Protein AF-A0A9J6Z9K2-F1 (afdb_monomer_lite)

Organism: NCBI:txid2994561

Radius of gyration: 28.53 Å; chains: 1; bounding box: 44×81×82 Å

Secondary structure (DSSP, 8-state):
-------------------------------------------------------------------------------GGGT-EEEEE----TTT-SEEEEEEEE--TTEEEEEEEEEESS-EEEEEHHHHHHHHHHT-SEEEEEGGGTEEEEE--GGGTT-EEEEEEEEEETT--EEEEEEEEE--

Foldseek 3Di:
DDDDDDDDDDDDDDDDDDDDDDDDDDDDDDDDDDDDDDDDDDDDDDDDDDDDDDDDDDDDDDDDDDDDDDPPDPPPPVPQQVQWDKDKAQPDDPPLAFKIWMDTPGHDPQKDWFKKWKDAPPDIDIDGPVRQPVCQVVVDAAWHAHPPNPTTIGHDDPVQAQTWTKIKIWIAGPVGDIHIDIDIDTGD

Sequence (188 aa):
MKIRYIVMTVAIVALLSGCGEQGGNKVNQSNNNVNAPAATEITGNEGATNEGTTPSTSEKPDATNYNQLEPTEPTTTESSSDQILIIIDQTEKPIEGNSFDFSVQKRPEGYMLSSMKWSSSSSEVVNTLQEAIEHGGNGEDGFYISGNGQFMGFFYDDSLKGEKGTVSFTFTNDAGKTLTWEKVITLN

pLDDT: mean 72.12, std 27.26, range [26.97, 98.69]

Structure (mmCIF, N/CA/C/O backbone):
data_AF-A0A9J6Z9K2-F1
#
_entry.id   AF-A0A9J6Z9K2-F1
#
loop_
_atom_site.group_PDB
_atom_site.id
_atom_site.type_symbol
_atom_site.label_atom_id
_atom_site.label_alt_id
_atom_site.label_comp_id
_atom_site.label_asym_id
_atom_site.label_entity_id
_atom_site.label_seq_id
_atom_site.pdbx_PDB_ins_code
_atom_site.Cartn_x
_atom_site.Cartn_y
_atom_site.Cartn_z
_atom_site.occupancy
_atom_site.B_iso_or_equiv
_atom_site.auth_seq_id
_atom_site.auth_comp_id
_atom_site.auth_asym_id
_atom_site.auth_atom_id
_atom_site.pdbx_PDB_model_num
ATOM 1 N N . MET A 1 1 ? 27.754 41.441 -23.223 1.00 44.91 1 MET A N 1
ATOM 2 C CA . MET A 1 1 ? 28.287 40.555 -22.164 1.00 44.91 1 MET A CA 1
ATOM 3 C C . MET A 1 1 ? 28.510 41.392 -20.909 1.00 44.91 1 MET A C 1
ATOM 5 O O . MET A 1 1 ? 29.344 42.285 -20.938 1.00 44.91 1 MET A O 1
ATOM 9 N N . LYS A 1 2 ? 27.701 41.210 -19.859 1.00 40.22 2 LYS A N 1
ATOM 10 C CA . LYS A 1 2 ? 27.854 41.900 -18.565 1.00 40.22 2 LYS A CA 1
ATOM 11 C C . LYS A 1 2 ? 27.657 40.860 -17.465 1.00 40.22 2 LYS A C 1
ATOM 13 O O . LYS A 1 2 ? 26.532 40.463 -17.192 1.00 40.22 2 LYS A O 1
ATOM 18 N N . ILE A 1 3 ? 28.767 40.386 -16.910 1.00 51.69 3 ILE A N 1
ATOM 19 C CA . ILE A 1 3 ? 28.802 39.437 -15.796 1.00 51.69 3 ILE A CA 1
ATOM 20 C C . ILE A 1 3 ? 28.562 40.239 -14.514 1.00 51.69 3 ILE A C 1
ATOM 22 O O . ILE A 1 3 ? 29.302 41.177 -14.220 1.00 51.69 3 ILE A O 1
ATOM 26 N N . ARG A 1 4 ? 27.492 39.909 -13.789 1.00 60.12 4 ARG A N 1
ATOM 27 C CA . ARG A 1 4 ? 27.188 40.458 -12.464 1.00 60.12 4 ARG A CA 1
ATOM 28 C C . ARG A 1 4 ? 27.635 39.439 -11.420 1.00 60.12 4 ARG A C 1
ATOM 30 O O . ARG A 1 4 ? 27.057 38.362 -11.342 1.00 60.12 4 ARG A O 1
ATOM 37 N N . TYR A 1 5 ? 28.660 39.782 -10.647 1.00 55.50 5 TYR A N 1
ATOM 38 C CA . TYR A 1 5 ? 29.068 39.030 -9.463 1.00 55.50 5 TYR A CA 1
ATOM 39 C C . TYR A 1 5 ? 28.120 39.376 -8.309 1.00 55.50 5 TYR A C 1
ATOM 41 O O . TYR A 1 5 ? 28.019 40.541 -7.927 1.00 55.50 5 TYR A O 1
ATOM 49 N N . ILE A 1 6 ? 27.421 38.376 -7.770 1.00 62.88 6 ILE A N 1
ATOM 50 C CA . ILE A 1 6 ? 26.708 38.480 -6.494 1.00 62.88 6 ILE A CA 1
ATOM 51 C C . ILE A 1 6 ? 27.628 37.868 -5.438 1.00 62.88 6 ILE A C 1
ATOM 53 O O . ILE A 1 6 ? 27.893 36.669 -5.448 1.00 62.88 6 ILE A O 1
ATOM 57 N N . VAL A 1 7 ? 28.155 38.722 -4.562 1.00 58.28 7 VAL A N 1
ATOM 58 C CA . VAL A 1 7 ? 28.908 38.328 -3.369 1.00 58.28 7 VAL A CA 1
ATOM 59 C C . VAL A 1 7 ? 27.891 37.862 -2.331 1.00 58.28 7 VAL A C 1
ATOM 61 O O . VAL A 1 7 ? 27.123 38.668 -1.812 1.00 58.28 7 VAL A O 1
ATOM 64 N N . MET A 1 8 ? 27.853 36.558 -2.065 1.00 59.44 8 MET A N 1
ATOM 65 C CA . MET A 1 8 ? 26.998 35.959 -1.043 1.00 59.44 8 MET A CA 1
ATOM 66 C C . MET A 1 8 ? 27.821 35.774 0.235 1.00 59.44 8 MET A C 1
ATOM 68 O O . MET A 1 8 ? 28.579 34.820 0.376 1.00 59.44 8 MET A O 1
ATOM 72 N N . THR A 1 9 ? 27.708 36.718 1.165 1.00 65.00 9 THR A N 1
ATOM 73 C CA . THR A 1 9 ? 28.137 36.528 2.555 1.00 65.00 9 THR A CA 1
ATOM 74 C C . THR A 1 9 ? 27.051 35.777 3.310 1.00 65.00 9 THR A C 1
ATOM 76 O O . THR A 1 9 ? 25.990 36.339 3.573 1.00 65.00 9 THR A O 1
ATOM 79 N N . VAL A 1 10 ? 27.333 34.537 3.704 1.00 61.41 10 VAL A N 1
ATOM 80 C CA . VAL A 1 10 ? 26.619 33.852 4.786 1.00 61.41 10 VAL A CA 1
ATOM 81 C C . VAL A 1 10 ? 27.674 33.322 5.746 1.00 61.41 10 VAL A C 1
ATOM 83 O O . VAL A 1 10 ? 28.403 32.385 5.438 1.00 61.41 10 VAL A O 1
ATOM 86 N N . ALA A 1 11 ? 27.773 33.974 6.900 1.00 58.12 11 ALA A N 1
ATOM 87 C CA . ALA A 1 11 ? 28.496 33.481 8.058 1.00 58.12 11 ALA A CA 1
ATOM 88 C C . ALA A 1 11 ? 27.455 33.113 9.113 1.00 58.12 11 ALA A C 1
ATOM 90 O O . ALA A 1 11 ? 26.815 34.005 9.663 1.00 58.12 11 ALA A O 1
ATOM 91 N N . ILE A 1 12 ? 27.292 31.820 9.395 1.00 63.59 12 ILE A N 1
ATOM 92 C CA . ILE A 1 12 ? 26.709 31.354 10.655 1.00 63.59 12 ILE A CA 1
ATOM 93 C C . ILE A 1 12 ? 27.548 30.169 11.129 1.00 63.59 12 ILE A C 1
ATOM 95 O O . ILE A 1 12 ? 27.468 29.068 10.594 1.00 63.59 12 ILE A O 1
ATOM 99 N N . VAL A 1 13 ? 28.379 30.439 12.133 1.00 58.66 13 VAL A N 1
ATOM 100 C CA . VAL A 1 13 ? 29.000 29.439 13.000 1.00 58.66 13 VAL A CA 1
ATOM 101 C C . VAL A 1 13 ? 28.228 29.474 14.312 1.00 58.66 13 VAL A C 1
ATOM 103 O O . VAL A 1 13 ? 28.173 30.520 14.955 1.00 58.66 13 VAL A O 1
ATOM 106 N N . ALA A 1 14 ? 27.683 28.334 14.730 1.00 58.97 14 ALA A N 1
ATOM 107 C CA . ALA A 1 14 ? 27.371 28.070 16.128 1.00 58.97 14 ALA A CA 1
ATOM 108 C C . ALA A 1 14 ? 27.634 26.586 16.421 1.00 58.97 14 ALA A C 1
ATOM 110 O O . ALA A 1 14 ? 26.883 25.705 16.015 1.00 58.97 14 ALA A O 1
ATOM 111 N N . LEU A 1 15 ? 28.760 26.343 17.091 1.00 64.62 15 LEU A N 1
ATOM 112 C CA . LEU A 1 15 ? 29.125 25.092 17.748 1.00 64.62 15 LEU A CA 1
ATOM 113 C C . LEU A 1 15 ? 28.379 25.007 19.077 1.00 64.62 15 LEU A C 1
ATOM 115 O O . LEU A 1 15 ? 28.490 25.961 19.841 1.00 64.62 15 LEU A O 1
ATOM 119 N N . LEU A 1 16 ? 27.769 23.866 19.405 1.00 63.97 16 LEU A N 1
ATOM 120 C CA . LEU A 1 16 ? 27.705 23.376 20.786 1.00 63.97 16 LEU A 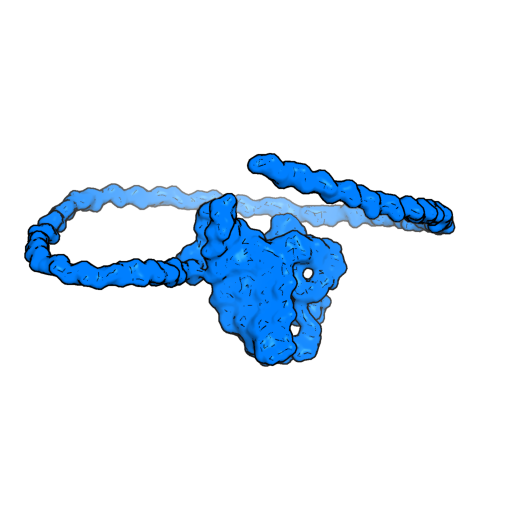CA 1
ATOM 121 C C . LEU A 1 16 ? 27.730 21.843 20.808 1.00 63.97 16 LEU A C 1
ATOM 123 O O . LEU A 1 16 ? 26.807 21.168 20.360 1.00 63.97 16 LEU A O 1
ATOM 127 N N . SER A 1 17 ? 28.829 21.327 21.349 1.00 60.75 17 SER A N 1
ATOM 128 C CA . SER A 1 17 ? 29.026 19.951 21.789 1.00 60.75 17 SER A CA 1
ATOM 129 C C . SER A 1 17 ? 28.187 19.657 23.034 1.00 60.75 17 SER A C 1
ATOM 131 O O . SER A 1 17 ? 28.102 20.496 23.930 1.00 60.75 17 SER A O 1
ATOM 133 N N . GLY A 1 18 ? 27.671 18.434 23.141 1.00 51.41 18 GLY A N 1
ATOM 134 C CA . GLY A 1 18 ? 27.134 17.877 24.380 1.00 51.41 18 GLY A CA 1
ATOM 135 C C . GLY A 1 18 ? 27.448 16.385 24.477 1.00 51.41 18 GLY A C 1
ATOM 136 O O . GLY A 1 18 ? 26.784 15.577 23.840 1.00 51.41 18 GLY A O 1
ATOM 137 N N . CYS A 1 19 ? 28.476 16.042 25.257 1.00 63.28 19 CYS A N 1
ATOM 138 C CA . CYS A 1 19 ? 28.732 14.701 25.790 1.00 63.28 19 CYS A CA 1
ATOM 139 C C . CYS A 1 19 ? 28.187 14.617 27.226 1.00 63.28 19 CYS A C 1
ATOM 141 O O . CYS A 1 19 ? 28.341 15.574 27.982 1.00 63.28 19 CYS A O 1
ATOM 143 N N . GLY A 1 20 ? 27.659 13.452 27.607 1.00 40.12 20 GLY A N 1
ATOM 144 C CA . GLY A 1 20 ? 27.280 13.052 28.975 1.00 40.12 20 GLY A CA 1
ATOM 145 C C . GLY A 1 20 ? 26.051 12.130 28.923 1.00 40.12 20 GLY A C 1
ATOM 146 O O . GLY A 1 20 ? 25.153 12.394 28.139 1.00 40.12 20 GLY A O 1
ATOM 147 N N . GLU A 1 21 ? 25.905 11.026 29.654 1.00 56.09 21 GLU A N 1
ATOM 148 C CA . GLU A 1 21 ? 26.664 10.450 30.761 1.00 56.09 21 GLU A CA 1
ATOM 149 C C . GLU A 1 21 ? 26.265 8.962 30.939 1.00 56.09 21 GLU A C 1
ATOM 151 O O . GLU A 1 21 ? 25.301 8.456 30.373 1.00 56.09 21 GLU A O 1
ATOM 156 N N . GLN A 1 22 ? 27.097 8.290 31.720 1.00 44.62 22 GLN A N 1
ATOM 157 C CA . GLN A 1 22 ? 27.227 6.902 32.147 1.00 44.62 22 GLN A CA 1
ATOM 158 C C . GLN A 1 22 ? 25.992 6.265 32.824 1.00 44.62 22 GLN A C 1
ATOM 160 O O . GLN A 1 22 ? 25.353 6.869 33.678 1.00 44.62 22 GLN A O 1
ATOM 165 N N . GLY A 1 23 ? 25.742 4.977 32.556 1.00 39.38 23 GLY A N 1
ATOM 166 C CA . GLY A 1 23 ? 24.797 4.165 33.331 1.00 3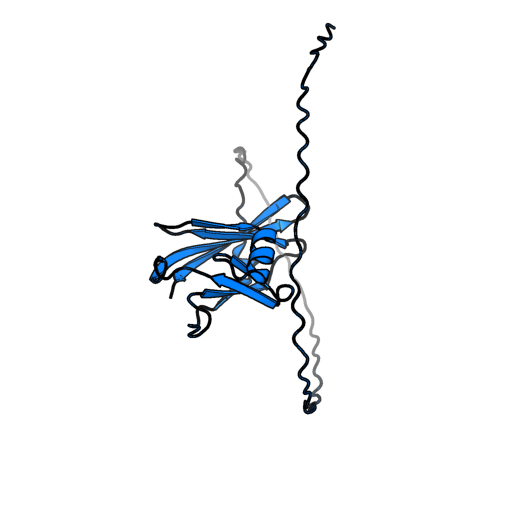9.38 23 GLY A CA 1
ATOM 167 C C . GLY A 1 23 ? 24.867 2.685 32.964 1.00 39.38 23 GLY A C 1
ATOM 168 O O . GLY A 1 23 ? 24.269 2.248 31.988 1.00 39.38 23 GLY A O 1
ATOM 169 N N . GLY A 1 24 ? 25.647 1.910 33.717 1.00 38.66 24 GLY A N 1
ATOM 170 C CA . GLY A 1 24 ? 25.758 0.468 33.521 1.00 38.66 24 GLY A CA 1
ATOM 171 C C . GLY A 1 24 ? 24.526 -0.290 34.013 1.00 38.66 24 GLY A C 1
ATOM 172 O O . GLY A 1 24 ? 23.923 0.078 35.015 1.00 38.66 24 GLY A O 1
ATOM 173 N N . ASN A 1 25 ? 24.230 -1.420 33.374 1.00 46.09 25 ASN A N 1
ATOM 174 C CA . ASN A 1 25 ? 23.773 -2.590 34.109 1.00 46.09 25 ASN A CA 1
ATOM 175 C C . ASN A 1 25 ? 24.122 -3.878 33.359 1.00 46.09 25 ASN A C 1
ATOM 177 O O . ASN A 1 25 ? 23.714 -4.101 32.223 1.00 46.09 25 ASN A O 1
ATOM 181 N N . LYS A 1 26 ? 24.904 -4.728 34.028 1.00 42.53 26 LYS A N 1
ATOM 182 C CA . LYS A 1 26 ? 25.075 -6.138 33.690 1.00 42.53 26 LYS A CA 1
ATOM 183 C C . LYS A 1 26 ? 23.941 -6.921 34.348 1.00 42.53 26 LYS A C 1
ATOM 185 O O . LYS A 1 26 ? 23.899 -6.937 35.571 1.00 42.53 26 LYS A O 1
ATOM 190 N N . VAL A 1 27 ? 23.136 -7.646 33.574 1.00 41.09 27 VAL A N 1
ATOM 191 C CA . VAL A 1 27 ? 22.425 -8.873 33.996 1.00 41.09 27 VAL A CA 1
ATOM 192 C C . VAL A 1 27 ? 22.281 -9.726 32.728 1.00 41.09 27 VAL A C 1
ATOM 194 O O . VAL A 1 27 ? 21.658 -9.293 31.772 1.00 41.09 27 VAL A O 1
ATOM 197 N N . ASN A 1 28 ? 23.154 -10.708 32.517 1.00 36.19 28 ASN A N 1
ATOM 198 C CA . ASN A 1 28 ? 23.093 -12.113 32.943 1.00 36.19 28 ASN A CA 1
ATOM 199 C C . ASN A 1 28 ? 22.394 -13.016 31.911 1.00 36.19 28 ASN A C 1
ATOM 201 O O . ASN A 1 28 ? 21.275 -12.772 31.478 1.00 36.19 28 ASN A O 1
ATOM 205 N N . GLN A 1 29 ? 23.141 -14.053 31.542 1.00 36.56 29 GLN A N 1
ATOM 206 C CA . GLN A 1 29 ? 22.796 -15.161 30.668 1.00 36.56 29 GLN A CA 1
ATOM 207 C C . GLN A 1 29 ? 21.553 -15.905 31.164 1.00 36.56 29 GLN A C 1
ATOM 209 O O . GLN A 1 29 ? 21.395 -16.121 32.365 1.00 36.56 29 GLN A O 1
ATOM 214 N N . SER A 1 30 ? 20.784 -16.462 30.231 1.00 36.41 30 SER A N 1
ATOM 215 C CA . SER A 1 30 ? 20.379 -17.858 30.379 1.00 36.41 30 SER A CA 1
ATOM 216 C C . SER A 1 30 ? 20.266 -18.537 29.018 1.00 36.41 30 SER A C 1
ATOM 218 O O . SER A 1 30 ? 19.683 -18.006 28.075 1.00 36.41 30 SER A O 1
ATOM 220 N N . ASN A 1 31 ? 20.901 -19.702 28.953 1.00 39.38 31 ASN A N 1
ATOM 221 C CA . ASN A 1 31 ? 20.958 -20.637 27.841 1.00 39.38 31 ASN A CA 1
ATOM 222 C C . ASN A 1 31 ? 19.663 -21.455 27.717 1.00 39.38 31 ASN A C 1
ATOM 224 O O . ASN A 1 31 ? 18.930 -21.591 28.696 1.00 39.38 31 ASN A O 1
ATOM 228 N N . ASN A 1 32 ? 19.495 -22.061 26.531 1.00 40.72 32 ASN A N 1
ATOM 229 C CA . ASN A 1 32 ? 18.967 -23.408 26.205 1.00 40.72 32 ASN A CA 1
ATOM 230 C C . ASN A 1 32 ? 18.163 -23.289 24.895 1.00 40.72 32 ASN A C 1
ATOM 232 O O . ASN A 1 32 ? 17.071 -22.741 24.890 1.00 40.72 32 ASN A O 1
ATOM 236 N N . ASN A 1 33 ? 18.714 -23.564 23.707 1.00 36.34 33 ASN A N 1
ATOM 237 C CA . ASN A 1 33 ? 19.021 -24.881 23.127 1.00 36.34 33 ASN A CA 1
ATOM 238 C C . ASN A 1 33 ? 17.942 -25.947 23.412 1.00 36.34 33 ASN A C 1
ATOM 240 O O . ASN A 1 33 ? 17.808 -26.369 24.559 1.00 36.34 33 ASN A O 1
ATOM 244 N N . VAL A 1 34 ? 17.232 -26.413 22.372 1.00 32.12 34 VAL A N 1
ATOM 245 C CA . VAL A 1 34 ? 17.341 -27.780 21.804 1.00 32.12 34 VAL A CA 1
ATOM 246 C C . VAL A 1 34 ? 16.151 -28.106 20.864 1.00 32.12 34 VAL A C 1
ATOM 248 O O . VAL A 1 34 ? 14.990 -27.993 21.237 1.00 32.12 34 VAL A O 1
ATOM 251 N N . ASN A 1 35 ? 16.527 -28.620 19.683 1.00 36.50 35 ASN A N 1
ATOM 252 C CA . ASN A 1 35 ? 15.865 -29.572 18.770 1.00 36.50 35 ASN A CA 1
ATOM 253 C C . ASN A 1 35 ? 14.845 -29.165 17.687 1.00 36.50 35 ASN A C 1
ATOM 255 O O . ASN A 1 35 ? 13.660 -28.956 17.923 1.00 36.50 35 ASN A O 1
ATOM 259 N N . ALA A 1 36 ? 15.340 -29.323 16.453 1.00 36.31 36 ALA A N 1
ATOM 260 C CA . ALA A 1 36 ? 14.639 -29.790 15.25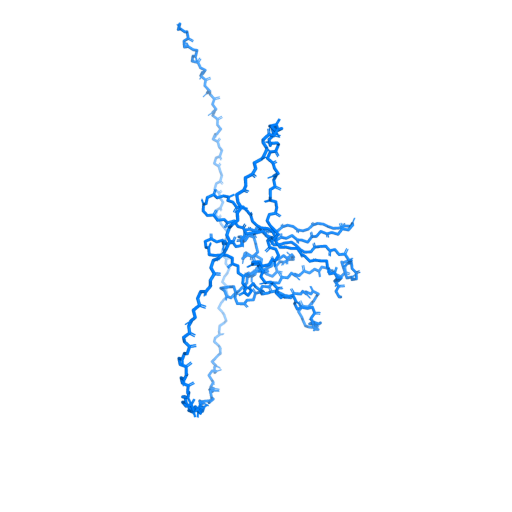8 1.00 36.31 36 ALA A CA 1
ATOM 261 C C . ALA A 1 36 ? 14.024 -31.200 15.425 1.00 36.31 36 ALA A C 1
ATOM 263 O O . ALA A 1 36 ? 14.408 -31.952 16.328 1.00 36.31 36 ALA A O 1
ATOM 264 N N . PRO A 1 37 ? 13.177 -31.620 14.468 1.00 40.28 37 PRO A N 1
ATOM 265 C CA . PRO A 1 37 ? 13.619 -32.740 13.638 1.00 40.28 37 PRO A CA 1
ATOM 266 C C . PRO A 1 37 ? 13.320 -32.605 12.132 1.00 40.28 37 PRO A C 1
ATOM 268 O O . PRO A 1 37 ? 12.297 -32.088 11.703 1.00 40.28 37 PRO A O 1
ATOM 271 N N . ALA A 1 38 ? 14.298 -33.123 11.389 1.00 32.84 38 ALA A N 1
ATOM 272 C CA . ALA A 1 38 ? 14.289 -33.908 10.154 1.00 32.84 38 ALA A CA 1
ATOM 273 C C . ALA A 1 38 ? 13.139 -33.847 9.122 1.00 32.84 38 ALA A C 1
ATOM 275 O O . ALA A 1 38 ? 11.969 -34.096 9.390 1.00 32.84 38 ALA A O 1
ATOM 276 N N . ALA A 1 39 ? 13.625 -33.695 7.887 1.00 33.69 39 ALA A N 1
ATOM 277 C CA . ALA A 1 39 ? 13.088 -34.018 6.573 1.00 33.69 39 ALA A CA 1
ATOM 278 C C . ALA A 1 39 ? 12.209 -35.276 6.441 1.00 33.69 39 ALA A C 1
ATOM 280 O O . ALA A 1 39 ? 12.442 -36.304 7.074 1.00 33.69 39 ALA A O 1
ATOM 281 N N . THR A 1 40 ? 11.327 -35.250 5.437 1.00 32.59 40 THR A N 1
ATOM 282 C CA . THR A 1 40 ? 11.091 -36.408 4.562 1.00 32.59 40 THR A CA 1
ATOM 283 C C . THR A 1 40 ? 10.797 -35.918 3.143 1.00 32.59 40 THR A C 1
ATOM 285 O O . THR A 1 40 ? 9.849 -35.173 2.909 1.00 32.59 40 THR A O 1
ATOM 288 N N . GLU A 1 41 ? 11.659 -36.326 2.217 1.00 30.84 41 GLU A N 1
ATOM 289 C CA . GLU A 1 41 ? 11.480 -36.258 0.770 1.00 30.84 41 GLU A CA 1
ATOM 290 C C . GLU A 1 41 ? 10.398 -37.256 0.331 1.00 30.84 41 GLU A C 1
ATOM 292 O O . GLU A 1 41 ? 10.374 -38.384 0.823 1.00 30.84 41 GLU A O 1
ATOM 297 N N . ILE A 1 42 ? 9.566 -36.892 -0.651 1.00 39.62 42 ILE A N 1
ATOM 298 C CA . ILE A 1 42 ? 9.000 -37.876 -1.582 1.00 39.62 42 ILE A CA 1
ATOM 299 C C . ILE A 1 42 ? 9.240 -37.397 -3.012 1.00 39.62 42 ILE A C 1
ATOM 301 O O . ILE A 1 42 ? 8.834 -36.318 -3.437 1.00 39.62 42 ILE A O 1
ATOM 305 N N . THR A 1 43 ? 9.958 -38.266 -3.701 1.00 29.17 43 THR A N 1
ATOM 306 C CA . THR A 1 43 ? 10.386 -38.299 -5.089 1.00 29.17 43 THR A CA 1
ATOM 307 C C . THR A 1 43 ? 9.216 -38.488 -6.061 1.00 29.17 43 THR A C 1
ATOM 309 O O . THR A 1 43 ? 8.346 -39.317 -5.824 1.00 29.17 43 THR A O 1
ATOM 312 N N . GLY A 1 44 ? 9.283 -37.768 -7.186 1.00 27.52 44 GLY A N 1
ATOM 313 C CA . GLY A 1 44 ? 9.109 -38.288 -8.550 1.00 27.52 44 GLY A CA 1
ATOM 314 C C . GLY A 1 44 ? 7.743 -38.814 -9.004 1.00 27.52 44 GLY A C 1
ATOM 315 O O . GLY A 1 44 ? 7.285 -39.860 -8.563 1.00 27.52 44 GLY A O 1
ATOM 316 N N . ASN A 1 45 ? 7.216 -38.211 -10.074 1.00 35.41 45 ASN A N 1
ATOM 317 C CA . ASN A 1 45 ? 6.963 -39.015 -11.268 1.00 35.41 45 ASN A CA 1
ATOM 318 C C . ASN A 1 45 ? 7.166 -38.205 -12.554 1.00 35.41 45 ASN A C 1
ATOM 320 O O . ASN A 1 45 ? 6.774 -37.043 -12.663 1.00 35.41 45 ASN A O 1
ATOM 324 N N . GLU A 1 46 ? 7.823 -38.867 -13.494 1.00 29.14 46 GLU A N 1
ATOM 325 C CA . GLU A 1 46 ? 8.259 -38.408 -14.801 1.00 29.14 46 GLU A CA 1
ATOM 326 C C . GLU A 1 46 ? 7.116 -38.396 -15.828 1.00 29.14 46 GLU A C 1
ATOM 328 O O . GLU A 1 46 ? 6.199 -39.210 -15.773 1.00 29.14 46 GLU A O 1
ATOM 333 N N . GLY A 1 47 ? 7.270 -37.525 -16.831 1.00 26.97 47 GLY A N 1
ATOM 334 C CA . GLY A 1 47 ? 7.134 -37.911 -18.237 1.00 26.97 47 GLY A CA 1
ATOM 335 C C . GLY A 1 47 ? 5.731 -37.968 -18.846 1.00 26.97 47 GLY A C 1
ATOM 336 O O . GLY A 1 47 ? 4.983 -38.908 -18.621 1.00 26.97 47 GLY A O 1
ATOM 337 N N . ALA A 1 48 ? 5.453 -37.040 -19.767 1.00 35.72 48 ALA A N 1
ATOM 338 C CA . ALA A 1 48 ? 5.135 -37.393 -21.157 1.00 35.72 48 ALA A CA 1
ATOM 339 C C . ALA A 1 48 ? 5.028 -36.133 -22.030 1.00 35.72 48 ALA A C 1
ATOM 341 O O . ALA A 1 48 ? 4.080 -35.355 -21.957 1.00 35.72 48 ALA A O 1
ATOM 342 N N . THR A 1 49 ? 6.038 -35.975 -22.875 1.00 28.00 49 THR A N 1
ATOM 343 C CA . THR A 1 49 ? 6.070 -35.198 -24.113 1.00 28.00 49 THR A CA 1
ATOM 344 C C . THR A 1 49 ? 4.947 -35.612 -25.064 1.00 28.00 49 THR A C 1
ATOM 346 O O . THR A 1 49 ? 4.666 -36.799 -25.207 1.00 28.00 49 THR A O 1
ATOM 349 N N . ASN A 1 50 ? 4.385 -34.648 -25.795 1.00 38.44 50 ASN A N 1
ATOM 350 C CA . ASN A 1 50 ? 3.950 -34.858 -27.176 1.00 38.44 50 ASN A CA 1
ATOM 351 C C . ASN A 1 50 ? 4.052 -33.538 -27.951 1.00 38.44 50 ASN A C 1
ATOM 353 O O . ASN A 1 50 ? 3.325 -32.580 -27.695 1.00 38.44 50 ASN A O 1
ATOM 357 N N . GLU A 1 51 ? 5.008 -33.520 -28.877 1.00 34.25 51 GLU A N 1
ATOM 358 C CA . GLU A 1 51 ? 5.109 -32.587 -29.995 1.00 34.25 51 GLU A CA 1
ATOM 359 C C . GLU A 1 51 ? 3.964 -32.826 -30.990 1.00 34.25 51 GLU A C 1
ATOM 361 O O . GLU A 1 51 ? 3.491 -33.953 -31.147 1.00 34.25 51 GLU A O 1
ATOM 366 N N . GLY A 1 52 ? 3.546 -31.781 -31.709 1.00 31.38 52 GLY A N 1
ATOM 367 C CA . GLY A 1 52 ? 2.539 -31.928 -32.760 1.00 31.38 52 GLY A CA 1
ATOM 368 C C . GLY A 1 52 ? 2.141 -30.636 -33.474 1.00 31.38 52 GLY A C 1
ATOM 369 O O . GLY A 1 52 ? 1.001 -30.212 -33.364 1.00 31.38 52 GLY A O 1
ATOM 370 N N . THR A 1 53 ? 3.092 -30.047 -34.202 1.00 31.98 53 THR A N 1
ATOM 371 C CA . THR A 1 53 ? 2.951 -29.520 -35.580 1.00 31.98 53 THR A CA 1
ATOM 372 C C . THR A 1 53 ? 1.807 -28.544 -35.945 1.00 31.98 53 THR A C 1
ATOM 374 O O . THR A 1 53 ? 0.641 -28.906 -36.068 1.00 31.98 53 THR A O 1
ATOM 377 N N . THR A 1 54 ? 2.222 -27.317 -36.285 1.00 36.62 54 THR A N 1
ATOM 378 C CA . THR A 1 54 ? 1.565 -26.259 -37.091 1.00 36.62 54 THR A CA 1
ATOM 379 C C . THR A 1 54 ? 1.137 -26.749 -38.493 1.00 36.62 54 THR A C 1
ATOM 381 O O . THR A 1 54 ? 1.772 -27.664 -39.018 1.00 36.62 54 THR A O 1
ATOM 384 N N . PRO A 1 55 ? 0.167 -26.110 -39.190 1.00 40.88 55 PRO A N 1
ATOM 385 C CA . PRO A 1 55 ? 0.556 -24.982 -40.051 1.00 40.88 55 PRO A CA 1
ATOM 386 C C . PRO A 1 55 ? -0.488 -23.857 -40.247 1.00 40.88 55 PRO A C 1
ATOM 388 O O . PRO A 1 55 ? -1.694 -24.023 -40.099 1.00 40.88 55 PRO A O 1
ATOM 391 N N . SER A 1 56 ? 0.082 -22.712 -40.633 1.00 29.92 56 SER A N 1
ATOM 392 C CA . SER A 1 56 ? -0.430 -21.465 -41.214 1.00 29.92 56 SER A CA 1
ATOM 393 C C . SER A 1 56 ? -1.759 -21.486 -41.975 1.00 29.92 56 SER A C 1
ATOM 395 O O . SER A 1 56 ? -2.064 -22.447 -42.671 1.00 29.92 56 SER A O 1
ATOM 397 N N . THR A 1 57 ? -2.407 -20.315 -42.052 1.00 30.41 57 THR A N 1
ATOM 398 C CA . THR A 1 57 ? -2.615 -19.591 -43.329 1.00 30.41 57 THR A CA 1
ATOM 399 C C . THR A 1 57 ? -2.963 -18.119 -43.075 1.00 30.41 57 THR A C 1
ATOM 401 O O . THR A 1 57 ? -3.761 -17.781 -42.207 1.00 30.41 57 THR A O 1
ATOM 404 N N . SER A 1 58 ? -2.281 -17.260 -43.831 1.00 34.50 58 SER A N 1
ATOM 405 C CA . SER A 1 58 ? -2.441 -15.814 -43.956 1.00 34.50 58 SER A CA 1
ATOM 406 C C . SER A 1 58 ? -3.716 -15.436 -44.704 1.00 34.50 58 SER A C 1
ATOM 408 O O . SER A 1 58 ? -4.050 -16.118 -45.660 1.00 34.50 58 SER A O 1
ATOM 410 N N . GLU A 1 59 ? -4.304 -14.275 -44.403 1.00 33.31 59 GLU A N 1
ATOM 411 C CA . GLU A 1 59 ? -4.999 -13.469 -45.417 1.00 33.31 59 GLU A CA 1
ATOM 412 C C . GLU A 1 59 ? -5.098 -11.990 -44.990 1.00 33.31 59 GLU A C 1
ATOM 414 O O . GLU A 1 59 ? -5.619 -11.647 -43.931 1.00 33.31 59 GLU A O 1
ATOM 419 N N . LYS A 1 60 ? -4.540 -11.121 -45.841 1.00 39.84 60 LYS A N 1
ATOM 420 C CA . LYS A 1 60 ? -4.683 -9.656 -45.882 1.00 39.84 60 LYS A CA 1
ATOM 421 C C . LYS A 1 60 ? -5.551 -9.335 -47.111 1.00 39.84 60 LYS A C 1
ATOM 423 O O . LYS A 1 60 ? -5.361 -9.982 -48.140 1.00 39.84 60 LYS A O 1
ATOM 428 N N . PRO A 1 61 ? -6.427 -8.321 -47.051 1.00 38.50 61 PRO A N 1
ATOM 429 C CA . PRO A 1 61 ? -6.329 -7.186 -47.996 1.00 38.50 61 PRO A CA 1
ATOM 430 C C . PRO A 1 61 ? -6.562 -5.837 -47.264 1.00 38.50 61 PRO A C 1
ATOM 432 O O . PRO A 1 61 ? -7.469 -5.721 -46.452 1.00 38.50 61 PRO A O 1
ATOM 435 N N . ASP A 1 62 ? -5.622 -4.881 -47.251 1.00 30.67 62 ASP A N 1
ATOM 436 C CA . ASP A 1 62 ? -5.402 -3.756 -48.199 1.00 30.67 62 ASP A CA 1
ATOM 437 C C . ASP A 1 62 ? -6.582 -2.754 -48.287 1.00 30.67 62 ASP A C 1
ATOM 439 O O . ASP A 1 62 ? -7.642 -3.095 -48.793 1.00 30.67 62 ASP A O 1
ATOM 443 N N . ALA A 1 63 ? -6.477 -1.602 -47.595 1.00 32.28 63 ALA A N 1
ATOM 444 C CA . ALA A 1 63 ? -6.202 -0.238 -48.124 1.00 32.28 63 ALA A CA 1
ATOM 445 C C . ALA A 1 63 ? -7.515 0.523 -48.465 1.00 32.28 63 ALA A C 1
ATOM 447 O O . ALA A 1 63 ? -8.432 -0.065 -49.008 1.00 32.28 63 ALA A O 1
ATOM 448 N N . THR A 1 64 ? -7.784 1.811 -48.208 1.00 30.89 64 THR A N 1
ATOM 449 C CA . THR A 1 64 ? -7.049 3.022 -47.791 1.00 30.89 64 THR A CA 1
ATOM 450 C C . THR A 1 64 ? -8.126 4.078 -47.459 1.00 30.89 64 THR A C 1
ATOM 452 O O . THR A 1 64 ? -9.078 4.165 -48.231 1.00 30.89 64 THR A O 1
ATOM 455 N N . ASN A 1 65 ? -7.982 4.931 -46.434 1.00 31.09 65 ASN A N 1
ATOM 456 C CA . ASN A 1 65 ? -8.325 6.367 -46.540 1.00 31.09 65 ASN A CA 1
ATOM 457 C C . ASN A 1 65 ? -7.795 7.154 -45.326 1.00 31.09 65 ASN A C 1
ATOM 459 O O . ASN A 1 65 ? -8.203 6.913 -44.193 1.00 31.09 65 ASN A O 1
ATOM 463 N N . TYR A 1 66 ? -6.884 8.090 -45.584 1.00 31.58 66 TYR A N 1
ATOM 464 C CA . TYR A 1 66 ? -6.334 9.017 -44.604 1.00 31.58 66 TYR A CA 1
ATOM 465 C C . TYR A 1 66 ? -7.213 10.267 -44.551 1.00 31.58 66 TYR A C 1
ATOM 467 O O . TYR A 1 66 ? -7.295 10.996 -45.533 1.00 31.58 66 TYR A O 1
ATOM 475 N N . ASN A 1 67 ? -7.778 10.564 -43.382 1.00 35.56 67 ASN A N 1
ATOM 476 C CA . ASN A 1 67 ? -8.010 11.946 -42.982 1.00 35.56 67 ASN A CA 1
ATOM 477 C C . ASN A 1 67 ? -7.339 12.171 -41.630 1.00 35.56 67 ASN A C 1
ATOM 479 O O . ASN A 1 67 ? -7.735 11.637 -40.598 1.00 35.56 67 ASN A O 1
ATOM 483 N N . GLN A 1 68 ? -6.260 12.938 -41.723 1.00 44.72 68 GLN A N 1
ATOM 484 C CA . GLN A 1 68 ? -5.430 13.474 -40.666 1.00 44.72 68 GLN A CA 1
ATOM 485 C C . GLN A 1 68 ? -6.271 14.305 -39.690 1.00 44.72 68 GLN A C 1
ATOM 487 O O . GLN A 1 68 ? -6.768 15.374 -40.033 1.00 44.72 68 GLN A O 1
ATOM 492 N N . LEU A 1 69 ? -6.381 13.808 -38.462 1.00 36.75 69 LEU A N 1
ATOM 493 C CA . LEU A 1 69 ? -6.632 14.598 -37.264 1.00 36.75 69 LEU A CA 1
ATOM 494 C C . LEU A 1 69 ? -5.425 14.359 -36.355 1.00 36.75 69 LEU A C 1
ATOM 496 O O . LEU A 1 69 ? -5.006 13.215 -36.180 1.00 36.75 69 LEU A O 1
ATOM 500 N N . GLU A 1 70 ? -4.826 15.442 -35.865 1.00 46.00 70 GLU A N 1
ATOM 501 C CA . GLU A 1 70 ? -3.730 15.417 -34.895 1.00 46.00 70 GLU A CA 1
ATOM 502 C C . GLU A 1 70 ? -4.027 14.415 -33.767 1.00 46.00 70 GLU A C 1
ATOM 504 O O . GLU A 1 70 ? -5.061 14.540 -33.104 1.00 46.00 70 GLU A O 1
ATOM 509 N N . PRO A 1 71 ? -3.146 13.436 -33.496 1.00 37.69 71 PRO A N 1
ATOM 510 C CA . PRO A 1 71 ? -3.245 12.666 -32.274 1.00 37.69 71 PRO A CA 1
ATOM 511 C C . PRO A 1 71 ? -2.845 13.594 -31.128 1.00 37.69 71 PRO A C 1
ATOM 513 O O . PRO A 1 71 ? -1.667 13.857 -30.896 1.00 37.69 71 PRO A O 1
ATOM 516 N N . THR A 1 72 ? -3.839 14.102 -30.402 1.00 42.28 72 THR A N 1
ATOM 517 C CA . THR A 1 72 ? -3.636 14.364 -28.976 1.00 42.28 72 THR A CA 1
ATOM 518 C C . THR A 1 72 ? -3.193 13.026 -28.408 1.00 42.28 72 THR A C 1
ATOM 520 O O . THR A 1 72 ? -3.973 12.076 -28.483 1.00 42.28 72 THR A O 1
ATOM 523 N N . GLU A 1 73 ? -1.933 12.911 -27.977 1.00 34.03 73 GLU A N 1
ATOM 524 C CA . GLU A 1 73 ? -1.428 11.675 -27.383 1.00 34.03 73 GLU A CA 1
ATOM 525 C C . GLU A 1 73 ? -2.433 11.227 -26.317 1.00 34.03 73 GLU A C 1
ATOM 527 O O . GLU A 1 73 ? -2.641 11.949 -25.333 1.00 34.03 73 GLU A O 1
ATOM 532 N N . PRO A 1 74 ? -3.104 10.075 -26.485 1.00 36.94 74 PRO A N 1
ATOM 533 C CA . PRO A 1 74 ? -3.722 9.465 -25.338 1.00 36.94 74 PRO A CA 1
ATOM 534 C C . PRO A 1 74 ? -2.557 9.160 -24.400 1.00 36.94 74 PRO A C 1
ATOM 536 O O . PRO A 1 74 ? -1.621 8.450 -24.766 1.00 36.94 74 PRO A O 1
ATOM 539 N N . THR A 1 75 ? -2.589 9.725 -23.194 1.00 38.62 75 THR A N 1
ATOM 540 C CA . THR A 1 75 ? -1.881 9.106 -22.078 1.00 38.62 75 THR A CA 1
ATOM 541 C C . THR A 1 75 ? -2.494 7.721 -21.965 1.00 38.62 75 THR A C 1
ATOM 543 O O . THR A 1 75 ? -3.569 7.549 -21.394 1.00 38.62 75 THR A O 1
ATOM 546 N N . THR A 1 76 ? -1.877 6.754 -22.638 1.00 30.80 76 THR A N 1
ATOM 547 C CA . THR A 1 76 ? -2.228 5.355 -22.514 1.00 30.80 76 THR A CA 1
ATOM 548 C C . THR A 1 76 ? -1.833 4.986 -21.098 1.00 30.80 76 THR A C 1
ATOM 550 O O . THR A 1 76 ? -0.699 4.602 -20.822 1.00 30.80 76 THR A O 1
ATOM 553 N N . THR A 1 77 ? -2.780 5.128 -20.177 1.00 44.53 77 THR A N 1
ATOM 554 C CA . THR A 1 77 ? -2.845 4.282 -18.996 1.00 44.53 77 THR A CA 1
ATOM 555 C C . THR A 1 77 ? -3.099 2.872 -19.527 1.00 44.53 77 THR A C 1
ATOM 557 O O . THR A 1 77 ? -4.229 2.388 -19.544 1.00 44.53 77 THR A O 1
ATOM 560 N N . GLU A 1 78 ? -2.049 2.249 -20.079 1.00 42.69 78 GLU A N 1
ATOM 561 C CA . GLU A 1 78 ? -1.973 0.802 -20.256 1.00 42.69 78 GLU A CA 1
ATOM 562 C C . GLU A 1 78 ? -2.419 0.245 -18.909 1.00 42.69 78 GLU A C 1
ATOM 564 O O . GLU A 1 78 ? -1.849 0.614 -17.880 1.00 42.69 78 GLU A O 1
ATOM 569 N N . SER A 1 79 ? -3.512 -0.514 -18.893 1.00 50.31 79 SER A N 1
ATOM 570 C CA . SER A 1 79 ? -4.123 -0.982 -17.653 1.00 50.31 79 SER A CA 1
ATOM 571 C C . SER A 1 79 ? -3.131 -1.905 -16.938 1.00 50.31 79 SER A C 1
ATOM 573 O O . SER A 1 79 ? -3.041 -3.102 -17.198 1.00 50.31 79 SER A O 1
ATOM 575 N N . SER A 1 80 ? -2.343 -1.306 -16.046 1.00 56.34 80 SER A N 1
ATOM 576 C CA . SER A 1 80 ? -1.274 -1.894 -15.232 1.00 56.34 80 SER A CA 1
ATOM 577 C C . SER A 1 80 ? -1.766 -3.031 -14.335 1.00 56.34 80 SER A C 1
ATOM 579 O O . SER A 1 80 ? -0.960 -3.822 -13.840 1.00 56.34 80 SER A O 1
ATOM 581 N N . SER A 1 81 ? -3.087 -3.146 -14.161 1.00 59.69 81 SER A N 1
ATOM 582 C CA . SER A 1 81 ? -3.767 -4.200 -13.412 1.00 59.69 81 SER A CA 1
ATOM 583 C C . SER A 1 81 ? -3.487 -5.608 -13.935 1.00 59.69 81 SER A C 1
ATOM 585 O O . SER A 1 81 ? -3.441 -6.539 -13.139 1.00 59.69 81 SER A O 1
ATOM 587 N N . ASP A 1 82 ? -3.251 -5.787 -15.237 1.00 70.12 82 ASP A N 1
ATOM 588 C CA . ASP A 1 82 ? -3.087 -7.133 -15.818 1.00 70.12 82 ASP A CA 1
ATOM 589 C C . ASP A 1 82 ? -1.640 -7.653 -15.677 1.00 70.12 82 ASP A C 1
ATOM 591 O O . ASP A 1 82 ? -1.335 -8.855 -15.755 1.00 70.12 82 ASP A O 1
ATOM 595 N N . GLN A 1 83 ? -0.708 -6.729 -15.444 1.00 88.19 83 GLN A N 1
ATOM 596 C CA . GLN A 1 83 ? 0.719 -7.006 -15.331 1.00 88.19 83 GLN A CA 1
ATOM 597 C C . GLN A 1 83 ? 1.196 -7.114 -13.880 1.00 88.19 83 GLN A C 1
ATOM 599 O O . GLN A 1 83 ? 2.224 -7.750 -13.631 1.00 88.19 83 GLN A O 1
ATOM 604 N N . ILE A 1 84 ? 0.450 -6.539 -12.935 1.00 94.81 84 ILE A N 1
ATOM 605 C CA . ILE A 1 84 ? 0.767 -6.536 -11.507 1.00 94.81 84 ILE A CA 1
ATOM 606 C C . ILE A 1 84 ? -0.271 -7.373 -10.753 1.00 94.81 84 ILE A C 1
ATOM 608 O O . ILE A 1 84 ? -1.466 -7.105 -10.827 1.00 94.81 84 ILE A O 1
ATOM 612 N N . LEU A 1 85 ? 0.187 -8.364 -9.985 1.00 95.50 85 LEU A N 1
ATOM 613 C CA . LEU A 1 85 ? -0.660 -9.156 -9.092 1.00 95.50 85 LEU A CA 1
ATOM 614 C C . LEU A 1 85 ? -0.237 -8.912 -7.650 1.00 95.50 85 LEU A C 1
ATOM 616 O O . LEU A 1 85 ? 0.890 -9.240 -7.270 1.00 95.50 85 LEU A O 1
ATOM 620 N N . ILE A 1 86 ? -1.163 -8.382 -6.856 1.00 96.75 86 ILE A N 1
ATOM 621 C CA . ILE A 1 86 ? -1.008 -8.204 -5.415 1.00 96.75 86 ILE A CA 1
ATOM 622 C C . ILE A 1 86 ? -2.149 -8.934 -4.715 1.00 96.75 86 ILE A C 1
ATOM 624 O O . ILE A 1 86 ? -3.319 -8.771 -5.070 1.00 96.75 86 ILE A O 1
ATOM 628 N N . ILE A 1 87 ? -1.798 -9.745 -3.722 1.00 97.00 87 ILE A N 1
ATOM 629 C CA . ILE A 1 87 ? -2.758 -10.371 -2.813 1.00 97.00 87 ILE A CA 1
ATOM 630 C C . ILE A 1 87 ? -2.786 -9.554 -1.531 1.00 97.00 87 ILE A C 1
ATOM 632 O O . ILE A 1 87 ? -1.729 -9.192 -1.026 1.00 97.00 87 ILE A O 1
ATOM 636 N N . ILE A 1 88 ? -3.990 -9.268 -1.038 1.00 97.88 88 ILE A N 1
ATOM 637 C CA . ILE A 1 88 ? -4.223 -8.614 0.251 1.00 97.88 88 ILE A CA 1
ATOM 638 C C . ILE A 1 88 ? -4.916 -9.626 1.148 1.00 97.88 88 ILE A C 1
ATOM 640 O O . ILE A 1 88 ? -5.966 -10.150 0.765 1.00 97.88 88 ILE A O 1
ATOM 644 N N . ASP A 1 89 ? -4.332 -9.872 2.313 1.00 97.44 89 ASP A N 1
ATOM 645 C CA . ASP A 1 89 ? -4.873 -10.735 3.351 1.00 97.44 89 ASP A CA 1
ATOM 646 C C . ASP A 1 89 ? -5.353 -9.881 4.529 1.00 97.44 89 ASP A C 1
ATOM 648 O O . ASP A 1 89 ? -4.563 -9.241 5.221 1.00 97.44 89 ASP A O 1
ATOM 652 N N . GLN A 1 90 ? -6.670 -9.860 4.732 1.00 96.31 90 GLN A N 1
ATOM 653 C CA . GLN A 1 90 ? -7.324 -9.137 5.825 1.00 96.31 90 GLN A CA 1
ATOM 654 C C . GLN A 1 90 ? -7.805 -10.084 6.934 1.00 96.31 90 GLN A C 1
ATOM 656 O O . GLN A 1 90 ? -8.736 -9.752 7.669 1.00 96.31 90 GLN A O 1
ATOM 661 N N . THR A 1 91 ? -7.226 -11.285 7.032 1.00 95.31 91 THR A N 1
ATOM 662 C CA . THR A 1 91 ? -7.516 -12.210 8.131 1.00 95.31 91 THR A CA 1
ATOM 663 C C . THR A 1 91 ? -7.230 -11.517 9.461 1.00 95.31 91 THR A C 1
ATOM 665 O O . THR A 1 91 ? -6.147 -10.967 9.661 1.00 95.31 91 THR A O 1
ATOM 668 N N . GLU A 1 92 ? -8.215 -11.520 10.361 1.00 90.12 92 GLU A N 1
ATOM 669 C CA . GLU A 1 92 ? -8.088 -10.886 11.673 1.00 90.12 92 GLU A CA 1
ATOM 670 C C . GLU A 1 92 ? -6.917 -11.485 12.460 1.00 90.12 92 GLU A C 1
ATOM 672 O O . GLU A 1 92 ? -6.754 -12.707 12.528 1.00 90.12 92 GLU A O 1
ATOM 677 N N . LYS A 1 93 ? -6.123 -10.615 13.093 1.00 88.75 93 LYS A N 1
ATOM 678 C CA . LYS A 1 93 ? -4.952 -10.995 13.889 1.00 88.75 93 LYS A CA 1
ATOM 679 C C . LYS A 1 93 ? -5.150 -10.578 15.351 1.00 88.75 93 LYS A C 1
ATOM 681 O O . LYS A 1 93 ? -4.809 -9.457 15.715 1.00 88.75 93 LYS A O 1
ATOM 686 N N . PRO A 1 94 ? -5.660 -11.461 16.233 1.00 84.12 94 PRO A N 1
ATOM 687 C CA . PRO A 1 94 ? -6.045 -11.078 17.597 1.00 84.12 94 PRO A CA 1
ATOM 688 C C . PRO A 1 94 ? -4.917 -10.528 18.486 1.00 84.12 94 PRO A C 1
ATOM 690 O O . PRO A 1 94 ? -5.204 -9.944 19.525 1.00 84.12 94 PRO A O 1
ATOM 693 N N . ILE A 1 95 ? -3.650 -10.758 18.126 1.00 84.19 95 ILE A N 1
ATOM 694 C CA . ILE A 1 95 ? -2.476 -10.415 18.947 1.00 84.19 95 ILE A CA 1
ATOM 695 C C . ILE A 1 95 ? -1.681 -9.238 18.354 1.00 84.19 95 ILE A C 1
ATOM 697 O O . ILE A 1 95 ? -1.020 -8.523 19.099 1.00 84.19 95 ILE A O 1
ATOM 701 N N . GLU A 1 96 ? -1.755 -9.009 17.040 1.00 81.81 96 GLU A N 1
ATOM 702 C CA . GLU A 1 96 ? -0.915 -8.030 16.324 1.00 81.81 96 GLU A CA 1
ATOM 703 C C . GLU A 1 96 ? -1.599 -6.667 16.120 1.00 81.81 96 GLU A C 1
ATOM 705 O O . GLU A 1 96 ? -0.993 -5.753 15.573 1.00 81.81 96 GLU A O 1
ATOM 710 N N . GLY A 1 97 ? -2.844 -6.508 16.580 1.00 87.19 97 GLY A N 1
ATOM 711 C CA . GLY A 1 97 ? -3.634 -5.293 16.365 1.00 87.19 97 GLY A CA 1
ATOM 712 C C . GLY A 1 97 ? -4.322 -5.274 14.999 1.00 87.19 97 GLY A C 1
ATOM 713 O O . GLY A 1 97 ? -4.421 -6.304 14.326 1.00 87.19 97 GLY A O 1
ATOM 714 N N . ASN A 1 98 ? -4.846 -4.113 14.593 1.00 94.25 98 ASN A N 1
ATOM 715 C CA . ASN A 1 98 ? -5.524 -4.016 13.303 1.00 94.25 98 ASN A CA 1
ATOM 716 C C . ASN A 1 98 ? -4.499 -3.860 12.182 1.00 94.25 98 ASN A C 1
ATOM 718 O O . ASN A 1 98 ? -3.723 -2.904 12.135 1.00 94.25 98 ASN A O 1
ATOM 722 N N . SER A 1 99 ? -4.507 -4.824 11.270 1.00 95.50 99 SER A N 1
ATOM 723 C CA . SER A 1 99 ? -3.634 -4.812 10.110 1.00 95.50 99 SER A CA 1
ATOM 724 C C . SER A 1 99 ? -4.228 -5.590 8.947 1.00 95.50 99 SER A C 1
ATOM 726 O O . SER A 1 99 ? -5.201 -6.335 9.088 1.00 95.50 99 SER A O 1
ATOM 728 N N . PHE A 1 100 ? -3.631 -5.415 7.776 1.00 97.12 100 PHE A N 1
ATOM 729 C CA . PHE A 1 100 ? -3.711 -6.386 6.692 1.00 97.12 100 PHE A CA 1
ATOM 730 C C . PHE A 1 100 ? -2.306 -6.645 6.156 1.00 97.12 100 PHE A C 1
ATOM 732 O O . PHE A 1 100 ? -1.462 -5.748 6.177 1.00 97.12 100 PHE A O 1
ATOM 739 N N . ASP A 1 101 ? -2.068 -7.849 5.645 1.00 97.06 101 ASP A N 1
ATOM 740 C CA . ASP A 1 101 ? -0.832 -8.165 4.930 1.00 97.06 101 ASP A CA 1
ATOM 741 C C . ASP A 1 101 ? -1.039 -8.027 3.430 1.00 97.06 101 ASP A C 1
ATOM 743 O O . ASP A 1 101 ? -2.156 -8.138 2.911 1.00 97.06 101 ASP A O 1
ATOM 747 N N . PHE A 1 102 ? 0.054 -7.832 2.703 1.00 97.75 102 PHE A N 1
ATOM 748 C CA . PHE A 1 102 ? 0.028 -7.945 1.256 1.00 97.75 102 PHE A CA 1
ATOM 749 C C . PHE A 1 102 ? 1.262 -8.650 0.706 1.00 97.75 102 PHE A C 1
ATOM 751 O O . PHE A 1 102 ? 2.320 -8.733 1.323 1.00 97.75 102 PHE A O 1
ATOM 758 N N . SER A 1 103 ? 1.127 -9.181 -0.504 1.00 96.94 103 SER A N 1
ATOM 759 C CA . SER A 1 103 ? 2.215 -9.832 -1.227 1.00 96.94 103 SER A CA 1
ATOM 760 C C . SER A 1 103 ? 2.168 -9.461 -2.697 1.00 96.94 103 SER A C 1
ATOM 762 O O . SER A 1 103 ? 1.146 -9.644 -3.358 1.00 96.94 103 SER A O 1
ATOM 764 N N . VAL A 1 104 ? 3.292 -8.975 -3.225 1.00 95.81 104 VAL A N 1
ATOM 765 C CA . VAL A 1 104 ? 3.460 -8.701 -4.658 1.0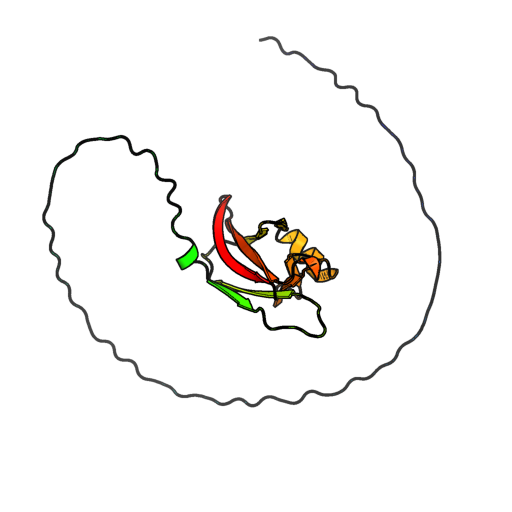0 95.81 104 VAL A CA 1
ATOM 766 C C . VAL A 1 104 ? 3.886 -9.994 -5.349 1.00 95.81 104 VAL A C 1
ATOM 768 O O . VAL A 1 104 ? 5.054 -10.370 -5.302 1.00 95.81 104 VAL A O 1
ATOM 771 N N . GLN A 1 105 ? 2.940 -10.683 -5.984 1.00 94.69 105 GLN A N 1
ATOM 772 C CA . GLN A 1 105 ? 3.184 -11.972 -6.640 1.00 94.69 105 GLN A CA 1
ATOM 773 C C . GLN A 1 105 ? 3.681 -11.833 -8.080 1.00 94.69 105 GLN A C 1
ATOM 775 O O . GLN A 1 105 ? 4.414 -12.688 -8.572 1.00 94.69 105 GLN A O 1
ATOM 780 N N . LYS A 1 106 ? 3.283 -10.761 -8.770 1.00 95.62 106 LYS A N 1
ATOM 781 C CA . LYS A 1 106 ? 3.697 -10.480 -10.148 1.00 95.62 106 LYS A CA 1
ATOM 782 C C . LYS A 1 106 ? 3.894 -8.984 -10.318 1.00 95.62 106 LYS A C 1
ATOM 784 O O . LYS A 1 106 ? 3.092 -8.197 -9.823 1.00 95.62 106 LYS A O 1
ATOM 789 N N . ARG A 1 107 ? 4.939 -8.609 -11.046 1.00 95.06 107 ARG A N 1
ATOM 790 C CA . ARG A 1 107 ? 5.174 -7.255 -11.554 1.00 95.06 107 ARG A CA 1
ATOM 791 C C . ARG A 1 107 ? 6.046 -7.329 -12.812 1.00 95.06 107 ARG A C 1
ATOM 793 O O . ARG A 1 107 ? 6.762 -8.322 -12.965 1.00 95.06 107 ARG A O 1
ATOM 800 N N . PRO A 1 108 ? 6.011 -6.322 -13.697 1.00 95.25 108 PRO A N 1
ATOM 801 C CA . PRO A 1 108 ? 6.926 -6.249 -14.831 1.00 95.25 108 PRO A CA 1
ATOM 802 C C . PRO A 1 108 ? 8.399 -6.253 -14.412 1.00 95.25 108 PRO A C 1
ATOM 804 O O . PRO A 1 108 ? 8.763 -5.746 -13.349 1.00 95.25 108 PRO A O 1
ATOM 807 N N . GLU A 1 109 ? 9.253 -6.803 -15.272 1.00 95.06 109 GLU A N 1
ATOM 808 C CA . GLU A 1 109 ? 10.703 -6.765 -15.082 1.00 95.06 109 GLU A CA 1
ATOM 809 C C . GLU A 1 109 ? 11.219 -5.318 -15.059 1.00 95.06 109 GLU A C 1
ATOM 811 O O . GLU A 1 109 ? 10.719 -4.450 -15.777 1.00 95.06 109 GLU A O 1
ATOM 816 N N . GLY A 1 110 ? 12.205 -5.049 -14.201 1.00 96.12 110 GLY A N 1
ATOM 817 C CA . GLY A 1 110 ? 12.791 -3.717 -14.031 1.00 96.12 110 GLY A CA 1
ATOM 818 C C . GLY A 1 110 ? 11.931 -2.729 -13.238 1.00 96.12 110 GLY A C 1
ATOM 819 O O . GLY A 1 110 ? 12.382 -1.618 -12.986 1.00 96.12 110 GLY A O 1
ATOM 820 N N . TYR A 1 111 ? 10.720 -3.108 -12.817 1.00 97.12 111 TYR A N 1
ATOM 821 C CA . TYR A 1 111 ? 9.885 -2.291 -11.939 1.00 97.12 111 TYR A CA 1
ATOM 822 C C . TYR A 1 111 ? 10.044 -2.712 -10.476 1.00 97.12 111 TYR A C 1
ATOM 824 O O . TYR A 1 111 ? 9.965 -3.895 -10.124 1.00 97.12 111 TYR A O 1
ATOM 832 N N . MET A 1 112 ? 10.224 -1.723 -9.605 1.00 95.94 112 MET A N 1
ATOM 833 C CA . MET A 1 112 ? 10.349 -1.898 -8.159 1.00 95.94 112 MET A CA 1
ATOM 834 C C . MET A 1 112 ? 9.274 -1.101 -7.436 1.00 95.94 112 MET A C 1
ATOM 836 O O . MET A 1 112 ? 8.904 -0.020 -7.884 1.00 95.94 112 MET A O 1
ATOM 840 N N . LEU A 1 113 ? 8.769 -1.632 -6.320 1.00 97.06 113 LEU A N 1
ATOM 841 C CA . LEU A 1 113 ? 7.828 -0.903 -5.471 1.00 97.06 113 LEU A CA 1
ATOM 842 C C . LEU A 1 113 ? 8.514 0.371 -4.967 1.00 97.06 113 LEU A C 1
ATOM 844 O O . LEU A 1 113 ? 9.602 0.297 -4.406 1.00 97.06 113 LEU A O 1
ATOM 848 N N . SER A 1 114 ? 7.892 1.525 -5.183 1.00 97.50 114 SER A N 1
ATOM 849 C CA . SER A 1 114 ? 8.438 2.828 -4.796 1.00 97.50 114 SER A CA 1
ATOM 850 C C . SER A 1 114 ? 7.618 3.499 -3.701 1.00 97.50 114 SER A C 1
ATOM 852 O O . SER A 1 114 ? 8.188 4.165 -2.838 1.00 97.50 114 SER A O 1
ATOM 854 N N . SER A 1 115 ? 6.295 3.319 -3.711 1.00 98.19 115 SER A N 1
ATOM 855 C CA . SER A 1 115 ? 5.413 3.856 -2.675 1.00 98.19 115 SER A CA 1
ATOM 856 C C . SER A 1 115 ? 4.129 3.052 -2.519 1.00 98.19 115 SER A C 1
ATOM 858 O O . SER A 1 115 ? 3.671 2.366 -3.437 1.00 98.19 115 SER A O 1
ATOM 860 N N . MET A 1 116 ? 3.552 3.170 -1.332 1.00 98.62 116 MET A N 1
ATOM 861 C CA . MET A 1 116 ? 2.280 2.598 -0.929 1.00 98.62 116 MET A CA 1
ATOM 862 C C . MET A 1 116 ? 1.388 3.711 -0.400 1.00 98.62 116 MET A C 1
ATOM 864 O O . MET A 1 116 ? 1.870 4.677 0.198 1.00 98.62 116 MET A O 1
ATOM 868 N N . LYS A 1 117 ? 0.086 3.580 -0.636 1.00 98.69 117 LYS A N 1
ATOM 869 C CA . LYS A 1 117 ? -0.897 4.546 -0.175 1.00 98.69 117 LYS A CA 1
ATOM 870 C C . LYS A 1 117 ? -2.173 3.869 0.289 1.00 98.69 117 LYS A C 1
ATOM 872 O O . LYS A 1 117 ? -2.692 3.003 -0.404 1.00 98.69 117 LYS A O 1
ATOM 877 N N . TRP A 1 118 ? -2.699 4.325 1.415 1.00 98.62 118 TRP A N 1
ATOM 878 C CA . TRP A 1 118 ? -4.086 4.163 1.818 1.00 98.62 118 TRP A CA 1
ATOM 879 C C . TRP A 1 118 ? -4.784 5.508 1.645 1.00 98.62 118 TRP A C 1
ATOM 881 O O . TRP A 1 118 ? -4.241 6.541 2.034 1.00 98.62 118 TRP A O 1
ATOM 891 N N . SER A 1 119 ? -5.966 5.514 1.040 1.00 98.38 119 SER A N 1
ATOM 892 C CA . SER A 1 119 ? -6.758 6.727 0.858 1.00 98.38 119 SER A CA 1
ATOM 893 C C . SER A 1 119 ? -8.238 6.417 1.004 1.00 98.38 119 SER A C 1
ATOM 895 O O . SER A 1 119 ? -8.776 5.534 0.338 1.00 98.38 119 SER A O 1
ATOM 897 N N . SER A 1 120 ? -8.905 7.161 1.867 1.00 97.69 120 SER A N 1
ATOM 898 C CA . SER A 1 120 ? -10.326 7.037 2.152 1.00 97.69 120 SER A CA 1
ATOM 899 C C . SER A 1 120 ? -10.973 8.423 2.199 1.00 97.69 120 SER A C 1
ATOM 901 O O . SER A 1 120 ? -10.365 9.431 1.837 1.00 97.69 120 SER A O 1
ATOM 903 N N . SER A 1 121 ? -12.236 8.502 2.622 1.00 95.62 121 SER A N 1
ATOM 904 C CA . SER A 1 121 ? -12.897 9.798 2.805 1.00 95.62 121 SER A CA 1
ATOM 905 C C . SER A 1 121 ? -12.370 10.592 4.001 1.00 95.62 121 SER A C 1
ATOM 907 O O . SER A 1 121 ? -12.561 11.807 4.026 1.00 95.62 121 SER A O 1
ATOM 909 N N . SER A 1 122 ? -11.776 9.929 5.001 1.00 94.44 122 SER A N 1
ATOM 910 C CA . SER A 1 122 ? -11.365 10.577 6.254 1.00 94.44 122 SER A CA 1
ATOM 911 C C . SER A 1 122 ? -9.865 10.519 6.540 1.00 94.44 122 SER A C 1
ATOM 913 O O . SER A 1 122 ? -9.388 11.299 7.363 1.00 94.44 122 SER A O 1
ATOM 915 N N . SER A 1 123 ? -9.113 9.660 5.846 1.00 95.38 123 SER A N 1
ATOM 916 C CA . SER A 1 123 ? -7.683 9.471 6.071 1.00 95.38 123 SER A CA 1
ATOM 917 C C . SER A 1 123 ? -6.898 9.293 4.767 1.00 95.38 123 SER A C 1
ATOM 919 O O . SER A 1 123 ? -7.400 8.815 3.747 1.00 95.38 123 SER A O 1
ATOM 921 N N . GLU A 1 124 ? -5.631 9.700 4.797 1.00 97.56 124 GLU A N 1
ATOM 922 C CA . GLU A 1 124 ? -4.646 9.364 3.774 1.00 97.56 124 GLU A CA 1
ATOM 923 C C . GLU A 1 124 ? -3.327 9.027 4.471 1.00 97.56 124 GLU A C 1
ATOM 925 O O . GLU A 1 124 ? -2.855 9.785 5.318 1.00 97.56 124 GLU A O 1
ATOM 930 N N . VAL A 1 125 ? -2.746 7.882 4.120 1.00 98.00 125 VAL A N 1
ATOM 931 C CA . VAL A 1 125 ? -1.436 7.444 4.607 1.00 98.00 125 VAL A CA 1
ATOM 932 C C . VAL A 1 125 ? -0.590 7.100 3.396 1.00 98.00 125 VAL A C 1
ATOM 934 O O . VAL A 1 125 ? -1.006 6.297 2.563 1.00 98.00 125 VAL A O 1
ATOM 937 N N . VAL A 1 126 ? 0.588 7.706 3.289 1.00 98.31 126 VAL A N 1
ATOM 938 C CA . VAL A 1 126 ? 1.535 7.471 2.197 1.00 98.31 126 VAL A CA 1
ATOM 939 C C . VAL A 1 126 ? 2.876 7.114 2.807 1.00 98.31 126 VAL A C 1
ATOM 941 O O . VAL A 1 126 ? 3.391 7.873 3.621 1.00 98.31 126 VAL A O 1
ATOM 944 N N . ASN A 1 127 ? 3.451 5.997 2.373 1.00 98.44 127 ASN A N 1
ATOM 945 C CA . ASN A 1 127 ? 4.815 5.623 2.720 1.00 98.44 127 ASN A CA 1
ATOM 946 C C . ASN A 1 127 ? 5.590 5.286 1.448 1.00 98.44 127 ASN A C 1
ATOM 948 O O . ASN A 1 127 ? 5.114 4.576 0.556 1.00 98.44 127 ASN A O 1
ATOM 952 N N . THR A 1 128 ? 6.813 5.784 1.361 1.00 98.06 128 THR A N 1
ATOM 953 C CA . THR A 1 128 ? 7.823 5.297 0.425 1.00 98.06 128 THR A CA 1
ATOM 954 C C . THR A 1 128 ? 8.260 3.881 0.801 1.00 98.06 128 THR A C 1
ATOM 956 O O . THR A 1 128 ? 8.006 3.396 1.905 1.00 98.06 128 THR A O 1
ATOM 959 N N . LEU A 1 129 ? 8.962 3.205 -0.114 1.00 96.31 129 LEU A N 1
ATOM 960 C CA . LEU A 1 129 ? 9.590 1.918 0.196 1.00 96.31 129 LEU A CA 1
ATOM 961 C C . LEU A 1 129 ? 10.516 2.015 1.420 1.00 96.31 129 LEU A C 1
ATOM 963 O O . LEU A 1 129 ? 10.522 1.113 2.251 1.00 96.31 129 LEU A O 1
ATOM 967 N N . GLN A 1 130 ? 11.291 3.098 1.523 1.00 96.00 130 GLN A N 1
ATOM 968 C CA . GLN A 1 130 ? 12.251 3.280 2.606 1.00 96.00 130 GLN A CA 1
ATOM 969 C C . GLN A 1 130 ? 11.558 3.470 3.959 1.00 96.00 130 GLN A C 1
ATOM 971 O O . GLN A 1 130 ? 11.905 2.766 4.902 1.00 96.00 130 GLN A O 1
ATOM 976 N N . GLU A 1 131 ? 10.554 4.346 4.038 1.00 97.75 131 GLU A N 1
ATOM 977 C CA . GLU A 1 131 ? 9.781 4.548 5.274 1.00 97.75 131 GLU A CA 1
ATOM 978 C C . GLU A 1 131 ? 9.130 3.238 5.726 1.00 97.75 131 GLU A C 1
ATOM 980 O O . GLU A 1 131 ? 9.246 2.864 6.886 1.00 97.75 131 GLU A O 1
ATOM 985 N N . ALA A 1 132 ? 8.549 2.461 4.807 1.00 97.56 132 ALA A N 1
ATOM 986 C CA . ALA A 1 132 ? 7.951 1.180 5.175 1.00 97.56 132 ALA A CA 1
ATOM 987 C C . ALA A 1 132 ? 8.983 0.167 5.714 1.00 97.56 132 ALA A C 1
ATOM 989 O O . ALA A 1 132 ? 8.683 -0.605 6.626 1.00 97.56 132 ALA A O 1
ATOM 990 N N . ILE A 1 133 ? 10.212 0.162 5.187 1.00 95.94 133 ILE A N 1
ATOM 991 C CA . ILE A 1 133 ? 11.303 -0.667 5.727 1.00 95.94 133 ILE A CA 1
ATOM 992 C C . ILE A 1 133 ? 11.674 -0.223 7.148 1.00 95.94 133 ILE A C 1
ATOM 994 O O . ILE A 1 133 ? 11.887 -1.064 8.022 1.00 95.94 133 ILE A O 1
ATOM 998 N N . GLU A 1 134 ? 11.731 1.086 7.392 1.00 95.69 134 GLU A N 1
ATOM 999 C CA . GLU A 1 134 ? 12.010 1.654 8.714 1.00 95.69 134 GLU A CA 1
ATOM 1000 C C . GLU A 1 134 ? 10.892 1.299 9.710 1.00 95.69 134 GLU A C 1
ATOM 1002 O O . GLU A 1 134 ? 11.169 0.764 10.787 1.00 95.69 134 GLU A O 1
ATOM 1007 N N . HIS A 1 135 ? 9.628 1.448 9.304 1.00 95.38 135 HIS A N 1
ATOM 1008 C CA . HIS A 1 135 ? 8.459 1.071 10.102 1.00 95.38 135 HIS A CA 1
ATOM 1009 C C . HIS A 1 135 ? 8.466 -0.422 10.447 1.00 95.38 135 HIS A C 1
ATOM 1011 O O . HIS A 1 135 ? 8.159 -0.796 11.575 1.00 95.38 135 HIS A O 1
ATOM 1017 N N . GLY A 1 136 ? 8.878 -1.290 9.517 1.00 91.12 136 GLY A N 1
ATOM 1018 C CA . GLY A 1 136 ? 8.981 -2.732 9.757 1.00 91.12 136 GLY A CA 1
ATOM 1019 C C . GLY A 1 136 ? 10.041 -3.129 10.788 1.00 91.12 136 GLY A C 1
ATOM 1020 O O . GLY A 1 136 ? 9.945 -4.211 11.368 1.00 91.12 136 GLY A O 1
ATOM 1021 N N . GLY A 1 137 ? 11.042 -2.277 11.030 1.00 86.06 137 GLY A N 1
ATOM 1022 C CA . GLY A 1 137 ? 12.022 -2.455 12.103 1.00 86.06 137 GLY A CA 1
ATOM 1023 C C . GLY A 1 137 ? 11.559 -1.909 13.457 1.00 86.06 137 GLY A C 1
ATOM 1024 O O . GLY A 1 137 ? 11.968 -2.439 14.491 1.00 86.06 137 GLY A O 1
ATOM 1025 N N . ASN A 1 138 ? 10.702 -0.883 13.445 1.00 87.19 138 ASN A N 1
ATOM 1026 C CA . ASN A 1 138 ? 10.314 -0.117 14.634 1.00 87.19 138 ASN A CA 1
ATOM 1027 C C . ASN A 1 138 ? 8.905 -0.436 15.164 1.00 87.19 138 ASN A C 1
ATOM 1029 O O . ASN A 1 138 ? 8.627 -0.162 16.330 1.00 87.19 138 ASN A O 1
ATOM 1033 N N . GLY A 1 139 ? 8.032 -1.017 14.338 1.00 82.62 139 GLY A N 1
ATOM 1034 C CA . GLY A 1 139 ? 6.623 -1.256 14.661 1.00 82.62 139 GLY A CA 1
ATOM 1035 C C . GLY A 1 139 ? 5.757 0.006 14.593 1.00 82.62 139 GLY A C 1
ATOM 1036 O O . GLY A 1 139 ? 4.907 0.198 15.455 1.00 82.62 139 GLY A O 1
ATOM 1037 N N . GLU A 1 140 ? 6.008 0.882 13.619 1.00 88.44 140 GLU A N 1
ATOM 1038 C CA . GLU A 1 140 ? 5.236 2.118 13.414 1.00 88.44 140 GLU A CA 1
ATOM 1039 C C . GLU A 1 140 ? 3.974 1.878 12.565 1.00 88.44 140 GLU A C 1
ATOM 1041 O O . GLU A 1 140 ? 3.919 0.939 11.764 1.00 88.44 140 GLU A O 1
ATOM 1046 N N . ASP A 1 141 ? 2.972 2.748 12.726 1.00 89.44 141 ASP A N 1
ATOM 1047 C CA . ASP A 1 141 ? 1.720 2.690 11.965 1.00 89.44 141 ASP A CA 1
ATOM 1048 C C . ASP A 1 141 ? 1.929 2.965 10.471 1.00 89.44 141 ASP A C 1
ATOM 1050 O O . ASP A 1 141 ? 2.910 3.575 10.039 1.00 89.44 141 ASP A O 1
ATOM 1054 N N . GLY A 1 142 ? 0.962 2.551 9.657 1.00 96.62 142 GLY A N 1
ATOM 1055 C CA . GLY A 1 142 ? 1.034 2.676 8.209 1.00 96.62 142 GLY A CA 1
ATOM 1056 C C . GLY A 1 142 ? 1.663 1.453 7.551 1.00 96.62 142 GLY A C 1
ATOM 1057 O O . GLY A 1 142 ? 1.592 0.336 8.070 1.00 96.62 142 GLY A O 1
ATOM 1058 N N . PHE A 1 143 ? 2.224 1.637 6.354 1.00 98.31 143 PHE A N 1
ATOM 1059 C CA . PHE A 1 143 ? 2.807 0.518 5.616 1.00 98.31 143 PHE A CA 1
ATOM 1060 C C . PHE A 1 143 ? 4.136 0.098 6.228 1.00 98.31 143 PHE A C 1
ATOM 1062 O O . PHE A 1 143 ? 4.961 0.944 6.558 1.00 98.31 143 PHE A O 1
ATOM 1069 N N . TYR A 1 144 ? 4.372 -1.210 6.293 1.00 97.44 144 TYR A N 1
ATOM 1070 C CA . TYR A 1 144 ? 5.623 -1.770 6.789 1.00 97.44 144 TYR A CA 1
ATOM 1071 C C . TYR A 1 144 ? 6.169 -2.868 5.877 1.00 97.44 144 TYR A C 1
ATOM 1073 O O . TYR A 1 144 ? 5.426 -3.555 5.173 1.00 97.44 144 TYR A O 1
ATOM 1081 N N . ILE A 1 145 ? 7.490 -3.047 5.925 1.00 96.94 145 ILE A N 1
ATOM 1082 C CA . ILE A 1 145 ? 8.246 -4.112 5.265 1.00 96.94 145 ILE A CA 1
ATOM 1083 C C . ILE A 1 145 ? 9.317 -4.599 6.245 1.00 96.94 145 ILE A C 1
ATOM 1085 O O . ILE A 1 145 ? 10.232 -3.858 6.587 1.00 96.94 145 ILE A O 1
ATOM 1089 N N . SER A 1 146 ? 9.241 -5.852 6.689 1.00 92.81 146 SER A N 1
ATOM 1090 C CA . SER A 1 146 ? 10.188 -6.436 7.647 1.00 92.81 146 SER A CA 1
ATOM 1091 C C . SER A 1 146 ? 10.746 -7.782 7.171 1.00 92.81 146 SER A C 1
ATOM 1093 O O . SER A 1 146 ? 10.327 -8.337 6.150 1.00 92.81 146 SER A O 1
ATOM 1095 N N . GLY A 1 147 ? 11.773 -8.289 7.863 1.00 84.19 147 GLY A N 1
ATOM 1096 C CA . GLY A 1 147 ? 12.369 -9.598 7.566 1.00 84.19 147 GLY A CA 1
ATOM 1097 C C . GLY A 1 147 ? 12.907 -9.727 6.135 1.00 84.19 147 GLY A C 1
ATOM 1098 O O . GLY A 1 147 ? 12.694 -10.748 5.493 1.00 84.19 147 GLY A O 1
ATOM 1099 N N . ASN A 1 148 ? 13.561 -8.686 5.605 1.00 85.19 148 ASN A N 1
ATOM 1100 C CA . ASN A 1 148 ? 14.010 -8.602 4.202 1.00 85.19 148 ASN A CA 1
ATOM 1101 C C . ASN A 1 148 ? 12.869 -8.639 3.164 1.00 85.19 148 ASN A C 1
ATOM 1103 O O . ASN A 1 148 ? 13.060 -9.110 2.044 1.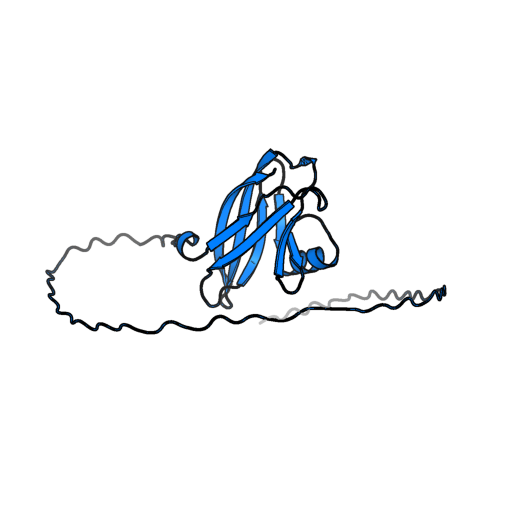00 85.19 148 ASN A O 1
ATOM 1107 N N . GLY A 1 149 ? 11.683 -8.152 3.535 1.00 86.88 149 GLY A N 1
ATOM 1108 C CA . GLY A 1 149 ? 10.488 -8.192 2.689 1.00 86.88 149 GLY A CA 1
ATOM 1109 C C . GLY A 1 149 ? 9.698 -9.493 2.792 1.00 86.88 149 GLY A C 1
ATOM 1110 O O . GLY A 1 149 ? 8.814 -9.728 1.973 1.00 86.88 149 GLY A O 1
ATOM 1111 N N . GLN A 1 150 ? 10.001 -10.332 3.787 1.00 88.31 150 GLN A N 1
ATOM 1112 C CA . GLN A 1 150 ? 9.209 -11.518 4.102 1.00 88.31 150 GLN A CA 1
ATOM 1113 C C . GLN A 1 150 ? 7.815 -11.152 4.619 1.00 88.31 150 GLN A C 1
ATOM 1115 O O . GLN A 1 150 ? 6.852 -11.847 4.303 1.00 88.31 150 GLN A O 1
ATOM 1120 N N . PHE A 1 151 ? 7.712 -10.075 5.398 1.00 92.38 151 PHE A N 1
ATOM 1121 C CA . PHE A 1 151 ? 6.447 -9.599 5.945 1.00 92.38 151 PHE A CA 1
ATOM 1122 C C . PHE A 1 151 ? 6.208 -8.179 5.463 1.00 92.38 151 PHE A C 1
ATOM 1124 O O . PHE A 1 151 ? 7.070 -7.312 5.614 1.00 92.38 151 PHE A O 1
ATOM 1131 N N . MET A 1 152 ? 5.049 -7.953 4.861 1.00 97.12 152 MET A N 1
ATOM 1132 C CA . MET A 1 152 ? 4.644 -6.641 4.386 1.00 97.12 152 MET A CA 1
ATOM 1133 C C . MET A 1 152 ? 3.169 -6.452 4.680 1.00 97.12 152 MET A C 1
ATOM 1135 O O . MET A 1 152 ? 2.369 -7.360 4.446 1.00 97.12 152 MET A O 1
ATOM 1139 N N . GLY A 1 153 ? 2.809 -5.267 5.140 1.00 97.25 153 GLY A N 1
ATOM 1140 C CA . GLY A 1 153 ? 1.439 -5.001 5.526 1.00 97.25 153 GLY A CA 1
ATOM 1141 C C . GLY A 1 153 ? 1.181 -3.533 5.773 1.00 97.25 153 GLY A C 1
ATOM 1142 O O . GLY A 1 153 ? 1.970 -2.665 5.395 1.00 97.25 153 GLY A O 1
ATOM 1143 N N . PHE A 1 154 ? 0.040 -3.282 6.390 1.00 97.75 154 PHE A N 1
ATOM 1144 C CA . PHE A 1 154 ? -0.412 -1.968 6.801 1.00 97.75 154 PHE A CA 1
ATOM 1145 C C . PHE A 1 154 ? -1.033 -2.084 8.189 1.00 97.75 154 PHE A C 1
ATOM 1147 O O . PHE A 1 154 ? -2.037 -2.784 8.340 1.00 97.75 154 PHE A O 1
ATOM 1154 N N . PHE A 1 155 ? -0.433 -1.430 9.182 1.00 96.06 155 PHE A N 1
ATOM 1155 C CA . PHE A 1 155 ? -1.011 -1.261 10.516 1.00 96.06 155 PHE A CA 1
ATOM 1156 C C . PHE A 1 155 ? -1.884 -0.009 10.549 1.00 96.06 155 PHE A C 1
ATOM 1158 O O . PHE A 1 155 ? -1.555 1.002 9.924 1.00 96.06 155 PHE A O 1
ATOM 1165 N N . TYR A 1 156 ? -3.004 -0.082 11.266 1.00 95.31 156 TYR A N 1
ATOM 1166 C CA . TYR A 1 156 ? -3.921 1.040 11.415 1.00 95.31 156 TYR A CA 1
ATOM 1167 C C . TYR A 1 156 ? -4.577 1.090 12.791 1.00 95.31 156 TYR A C 1
ATOM 1169 O O . TYR A 1 156 ? -4.889 0.073 13.413 1.00 95.31 156 TYR A O 1
ATOM 1177 N N . ASP A 1 157 ? -4.855 2.313 13.228 1.00 93.38 157 ASP A N 1
ATOM 1178 C CA . ASP A 1 157 ? -5.579 2.575 14.462 1.00 93.38 157 ASP A CA 1
ATOM 1179 C C . ASP A 1 157 ? -7.019 2.053 14.427 1.00 93.38 157 ASP A C 1
ATOM 1181 O O . ASP A 1 157 ? -7.672 2.001 13.381 1.00 93.38 157 ASP A O 1
ATOM 1185 N N . ASP A 1 158 ? -7.574 1.801 15.617 1.00 92.88 158 ASP A N 1
ATOM 1186 C CA . ASP A 1 158 ? -8.988 1.444 15.808 1.00 92.88 158 ASP A CA 1
ATOM 1187 C C . ASP A 1 158 ? -9.957 2.453 15.168 1.00 92.88 158 ASP A C 1
ATOM 1189 O O . ASP A 1 158 ? -11.068 2.095 14.776 1.00 92.88 158 ASP A O 1
ATOM 1193 N N . SER A 1 159 ? -9.540 3.717 15.042 1.00 93.69 159 SER A N 1
ATOM 1194 C CA . SER A 1 159 ? -10.348 4.776 14.428 1.00 93.69 159 SER A CA 1
ATOM 1195 C C . SER A 1 159 ? -10.615 4.564 12.932 1.00 93.69 159 SER A C 1
ATOM 1197 O O . SER A 1 159 ? -11.585 5.117 12.414 1.00 93.69 159 SER A O 1
ATOM 1199 N N . LEU A 1 160 ? -9.792 3.752 12.256 1.00 94.44 160 LEU A N 1
ATOM 1200 C CA . LEU A 1 160 ? -9.891 3.464 10.823 1.00 94.44 160 LEU A CA 1
ATOM 1201 C C . LEU A 1 160 ? -10.656 2.163 10.523 1.00 94.44 160 LEU A C 1
ATOM 1203 O O . LEU A 1 160 ? -10.955 1.872 9.363 1.00 94.44 160 LEU A O 1
ATOM 1207 N N . LYS A 1 161 ? -11.011 1.370 11.542 1.00 94.38 161 LYS A N 1
ATOM 1208 C CA . LYS A 1 161 ? -11.759 0.117 11.354 1.00 94.38 161 LYS A CA 1
ATOM 1209 C C . LYS A 1 161 ? -13.108 0.360 10.684 1.00 94.38 161 LYS A C 1
ATOM 1211 O O . LYS A 1 161 ? -13.835 1.297 11.010 1.00 94.38 161 LYS A O 1
ATOM 1216 N N . GLY A 1 162 ? -13.469 -0.517 9.753 1.00 95.81 162 GLY A N 1
ATOM 1217 C CA . GLY A 1 162 ? -14.682 -0.401 8.946 1.00 95.81 162 GLY A CA 1
ATOM 1218 C C . GLY A 1 162 ? -14.610 0.674 7.860 1.00 95.81 162 GLY A C 1
ATOM 1219 O O . GLY A 1 162 ? -15.557 0.808 7.078 1.00 95.81 162 GLY A O 1
ATOM 1220 N N . GLU A 1 163 ? -13.514 1.434 7.766 1.00 97.19 163 GLU A N 1
ATOM 1221 C CA . GLU A 1 163 ? -13.371 2.443 6.731 1.00 97.19 163 GLU A CA 1
ATOM 1222 C C . GLU A 1 163 ? -13.171 1.788 5.360 1.00 97.19 163 GLU A C 1
ATOM 1224 O O . GLU A 1 163 ? -12.343 0.894 5.171 1.00 97.19 163 GLU A O 1
ATOM 1229 N N . LYS A 1 164 ? -13.950 2.247 4.376 1.00 98.50 164 LYS A N 1
ATOM 1230 C CA . LYS A 1 164 ? -13.775 1.879 2.973 1.00 98.50 164 LYS A CA 1
ATOM 1231 C C . LYS A 1 164 ? -12.831 2.869 2.306 1.00 98.50 164 LYS A C 1
ATOM 1233 O O . LYS A 1 164 ? -13.076 4.074 2.327 1.00 98.50 164 LYS A O 1
ATOM 1238 N N . GLY A 1 165 ? -11.813 2.347 1.642 1.00 98.25 165 GLY A N 1
ATOM 1239 C CA . GLY A 1 165 ? -10.810 3.149 0.960 1.00 98.25 165 GLY A CA 1
ATOM 1240 C C . GLY A 1 165 ? -10.128 2.377 -0.155 1.00 98.25 165 GLY A C 1
ATOM 1241 O O . GLY A 1 165 ? -10.437 1.213 -0.424 1.00 98.25 165 GLY A O 1
ATOM 1242 N N . THR A 1 166 ? -9.213 3.058 -0.823 1.00 98.69 166 THR A N 1
ATOM 1243 C CA . THR A 1 166 ? -8.355 2.512 -1.862 1.00 98.69 166 THR A CA 1
ATOM 1244 C C . THR A 1 166 ? -6.963 2.332 -1.292 1.00 98.69 166 THR A C 1
ATOM 1246 O O . THR A 1 166 ? -6.370 3.272 -0.762 1.00 98.69 166 THR A O 1
ATOM 1249 N N . VAL A 1 167 ? -6.427 1.127 -1.443 1.00 98.56 167 VAL A N 1
ATOM 1250 C CA . VAL A 1 167 ? -4.997 0.886 -1.307 1.00 98.56 167 VAL A CA 1
ATOM 1251 C C . VAL A 1 167 ? -4.354 0.922 -2.689 1.00 98.56 167 VAL A C 1
ATOM 1253 O O . VAL A 1 167 ? -4.841 0.273 -3.619 1.00 98.56 167 VAL A O 1
ATOM 1256 N N . SER A 1 168 ? -3.268 1.678 -2.819 1.00 98.31 168 SER A N 1
ATOM 1257 C CA . SER A 1 168 ? -2.526 1.867 -4.063 1.00 98.31 168 SER A CA 1
ATOM 1258 C C . SER A 1 168 ? -1.051 1.524 -3.857 1.00 98.31 168 SER A C 1
ATOM 1260 O O . SER A 1 168 ? -0.431 1.953 -2.886 1.00 98.31 168 SER A O 1
ATOM 1262 N N . PHE A 1 169 ? -0.468 0.792 -4.801 1.00 98.25 169 PHE A N 1
ATOM 1263 C CA . PHE A 1 169 ? 0.954 0.455 -4.837 1.00 98.25 169 PHE A CA 1
ATOM 1264 C C . PHE A 1 169 ? 1.549 1.002 -6.129 1.00 98.25 169 PHE A C 1
ATOM 1266 O O . PHE A 1 169 ? 1.116 0.627 -7.220 1.00 98.25 169 PHE A O 1
ATOM 1273 N N . THR A 1 170 ? 2.535 1.886 -6.013 1.00 98.19 170 THR A N 1
ATOM 1274 C CA . THR A 1 170 ? 3.233 2.461 -7.166 1.00 98.19 170 THR A CA 1
ATOM 1275 C C . THR A 1 170 ? 4.573 1.777 -7.347 1.00 98.19 170 THR A C 1
ATOM 1277 O O . THR A 1 170 ? 5.350 1.645 -6.402 1.00 98.19 170 THR A O 1
ATOM 1280 N N . PHE A 1 171 ? 4.851 1.372 -8.579 1.00 97.50 171 PHE A N 1
ATOM 1281 C CA . PHE A 1 171 ? 6.095 0.762 -9.002 1.00 97.50 171 PHE A CA 1
ATOM 1282 C C . PHE A 1 171 ? 6.797 1.674 -9.994 1.00 97.50 171 PHE A C 1
ATOM 1284 O O . PHE A 1 171 ? 6.163 2.161 -10.926 1.00 97.50 171 PHE A O 1
ATOM 1291 N N . THR A 1 172 ? 8.100 1.858 -9.833 1.00 97.62 172 THR A N 1
ATOM 1292 C CA . THR A 1 172 ? 8.922 2.711 -10.694 1.00 97.62 172 THR A CA 1
ATOM 1293 C C . THR A 1 172 ? 10.090 1.904 -11.251 1.00 97.62 172 THR A C 1
ATOM 1295 O O . THR A 1 172 ? 10.625 1.038 -10.557 1.00 97.62 172 THR A O 1
ATOM 1298 N N . ASN A 1 173 ? 10.467 2.153 -12.504 1.00 97.06 173 ASN A N 1
ATOM 1299 C CA . ASN A 1 173 ? 11.674 1.582 -13.108 1.00 97.06 173 ASN A CA 1
ATOM 1300 C C . ASN A 1 173 ? 12.822 2.602 -13.177 1.00 97.06 173 ASN A C 1
ATOM 1302 O O . ASN A 1 173 ? 12.622 3.790 -12.930 1.00 97.06 173 ASN A O 1
ATOM 1306 N N . ASP A 1 174 ? 14.014 2.159 -13.580 1.00 97.06 174 ASP A N 1
ATOM 1307 C CA . ASP A 1 174 ? 15.215 3.012 -13.654 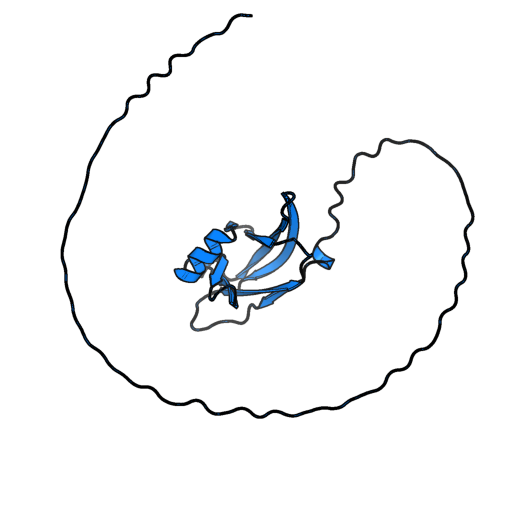1.00 97.06 174 ASP A CA 1
ATOM 1308 C C . ASP A 1 174 ? 15.091 4.192 -14.638 1.00 97.06 174 ASP A C 1
ATOM 1310 O O . ASP A 1 174 ? 15.815 5.180 -14.531 1.00 97.06 174 ASP A O 1
ATOM 1314 N N . ALA A 1 175 ? 14.157 4.118 -15.591 1.00 96.81 175 ALA A N 1
ATOM 1315 C CA . ALA A 1 175 ? 13.844 5.211 -16.512 1.00 96.81 175 ALA A CA 1
ATOM 1316 C C . ALA A 1 175 ? 12.835 6.223 -15.929 1.00 96.81 175 ALA A C 1
ATOM 1318 O O . ALA A 1 175 ? 12.435 7.156 -16.626 1.00 96.81 175 ALA A O 1
ATOM 1319 N N . GLY A 1 176 ? 12.387 6.028 -14.684 1.00 95.31 176 GLY A N 1
ATOM 1320 C CA . GLY A 1 176 ? 11.401 6.869 -14.006 1.00 95.31 176 GLY A CA 1
ATOM 1321 C C . GLY A 1 176 ? 9.955 6.640 -14.453 1.00 95.31 176 GLY A C 1
ATOM 1322 O O . GLY A 1 176 ? 9.082 7.428 -14.094 1.00 95.31 176 GLY A O 1
ATOM 1323 N N . LYS A 1 177 ? 9.667 5.589 -15.236 1.00 96.31 177 LYS A N 1
ATOM 1324 C CA . LYS A 1 177 ? 8.284 5.247 -15.602 1.00 96.31 177 LYS A CA 1
ATOM 1325 C C . LYS A 1 177 ? 7.590 4.592 -14.422 1.00 96.31 177 LYS A C 1
ATOM 1327 O O . LYS A 1 177 ? 8.159 3.696 -13.799 1.00 96.31 177 LYS A O 1
ATOM 1332 N N . THR A 1 178 ? 6.345 4.983 -14.182 1.00 95.81 178 THR A N 1
ATOM 1333 C CA . THR A 1 178 ? 5.532 4.474 -13.080 1.00 95.81 178 THR A CA 1
ATOM 1334 C C . THR A 1 178 ? 4.411 3.562 -13.572 1.00 95.81 178 THR A C 1
ATOM 1336 O O . THR A 1 178 ? 3.894 3.720 -14.677 1.00 95.81 178 THR A O 1
ATOM 1339 N N . LEU A 1 179 ? 4.043 2.591 -12.741 1.00 95.94 179 LEU A N 1
ATOM 1340 C CA . LEU A 1 179 ? 2.830 1.789 -12.854 1.00 95.94 179 LEU A CA 1
ATOM 1341 C C . LEU A 1 179 ? 2.157 1.761 -11.488 1.00 95.94 179 LEU A C 1
ATOM 1343 O O . LEU A 1 179 ? 2.836 1.593 -10.476 1.00 95.94 179 LEU A O 1
ATOM 1347 N N . THR A 1 180 ? 0.836 1.873 -11.455 1.00 96.75 180 THR A N 1
ATOM 1348 C CA . THR A 1 180 ? 0.078 1.832 -10.202 1.00 96.75 180 THR A CA 1
ATOM 1349 C C . THR A 1 180 ? -0.899 0.670 -10.232 1.00 96.75 180 THR A C 1
ATOM 1351 O O . THR A 1 180 ? -1.590 0.450 -11.226 1.00 96.75 180 THR A O 1
ATOM 1354 N N . TRP A 1 181 ? -0.939 -0.092 -9.147 1.00 97.44 181 TRP A N 1
ATOM 1355 C CA . TRP A 1 181 ? -1.990 -1.064 -8.871 1.00 97.44 181 TRP A CA 1
ATOM 1356 C C . TRP A 1 181 ? -2.868 -0.514 -7.758 1.00 97.44 181 TRP A C 1
ATOM 1358 O O . TRP A 1 181 ? -2.339 0.018 -6.783 1.00 97.44 181 TRP A O 1
ATOM 1368 N N . GLU A 1 182 ? -4.185 -0.657 -7.878 1.00 97.50 182 GLU A N 1
ATOM 1369 C CA . GLU A 1 182 ? -5.137 -0.158 -6.887 1.00 97.50 182 GLU A CA 1
ATOM 1370 C C . GLU A 1 182 ? -6.210 -1.196 -6.581 1.00 97.50 182 GLU A C 1
ATOM 1372 O O . GLU A 1 182 ? -6.639 -1.953 -7.456 1.00 97.50 182 GLU A O 1
ATOM 1377 N N . LYS A 1 183 ? -6.686 -1.197 -5.337 1.00 97.50 183 LYS A N 1
ATOM 1378 C CA . LYS A 1 183 ? -7.839 -1.993 -4.931 1.00 97.50 183 LYS A CA 1
ATOM 1379 C C . LYS A 1 183 ? -8.635 -1.272 -3.861 1.00 97.50 183 LYS A C 1
ATOM 1381 O O . LYS A 1 183 ? -8.084 -0.761 -2.893 1.00 97.50 183 LYS A O 1
ATOM 1386 N N . VAL A 1 184 ? -9.953 -1.283 -4.022 1.00 98.38 184 VAL A N 1
ATOM 1387 C CA . VAL A 1 184 ? -10.875 -0.815 -2.989 1.00 98.38 184 VAL A CA 1
ATOM 1388 C C . VAL A 1 184 ? -11.107 -1.944 -1.989 1.00 98.38 184 VAL A C 1
ATOM 1390 O O . VAL A 1 184 ? -11.507 -3.041 -2.386 1.00 98.38 184 VAL A O 1
ATOM 1393 N N . ILE A 1 185 ? -10.874 -1.674 -0.706 1.00 98.19 185 ILE A N 1
ATOM 1394 C CA . ILE A 1 185 ? -11.114 -2.600 0.410 1.00 98.19 185 ILE A CA 1
ATOM 1395 C C . ILE A 1 185 ? -11.823 -1.873 1.559 1.00 98.19 185 ILE A C 1
ATOM 1397 O O . ILE A 1 185 ? -11.919 -0.644 1.573 1.00 98.19 185 ILE A O 1
ATOM 1401 N N . THR A 1 186 ? -12.332 -2.641 2.515 1.00 98.00 186 THR A N 1
ATOM 1402 C CA . THR A 1 186 ? -12.823 -2.134 3.800 1.00 98.00 186 THR A CA 1
ATOM 1403 C C . THR A 1 186 ? -11.907 -2.674 4.886 1.00 98.00 186 THR A C 1
ATOM 1405 O O . THR A 1 186 ? -11.635 -3.870 4.880 1.00 98.00 186 THR A O 1
ATOM 1408 N N . LEU A 1 187 ? -11.395 -1.813 5.763 1.00 97.00 187 LEU A N 1
ATOM 1409 C CA . LEU A 1 187 ? -10.564 -2.230 6.895 1.00 97.00 187 LEU A CA 1
ATOM 1410 C C . LEU A 1 187 ? -11.418 -2.990 7.920 1.00 97.00 187 LEU A C 1
ATOM 1412 O O . LEU A 1 187 ? -12.569 -2.613 8.143 1.00 97.00 187 LEU A O 1
ATOM 1416 N N . ASN A 1 188 ? -10.878 -4.060 8.507 1.00 92.94 188 ASN A N 1
ATOM 1417 C CA . ASN A 1 188 ? -11.616 -4.960 9.405 1.00 92.94 188 ASN A CA 1
ATOM 1418 C C . ASN A 1 188 ? -11.515 -4.520 10.871 1.00 92.94 188 ASN A C 1
ATOM 1420 O O . ASN A 1 188 ? -10.492 -3.913 11.250 1.00 92.94 188 ASN A O 1
#